Protein AF-A0A7C4GJX9-F1 (afdb_monomer_lite)

Sequence (347 aa):
MQIEEIFKFNKMDNMWVPKLILGDVRKVLPYLPDNFIDCVITSPPYWMQRDYKHPDQIGREETPEEYVKTIADIFELIRPKLKRTSTIFLNIGYKYLHEHLLLIPEMIALEMERRRFILRNKIIWWKPNAMPTPTRNRLNNVYESVLFFIRDDGKEVYYFNLEEVSPKSRTLDHYADLLSIAPQELLGVRAIDPISGRETKEGKVIGVRYTQTKILEVLIQWNDGTQEWLPFGDPLKNYPEKISFSCPKCGAPMNEWDIRLSLANLGKMICPECESLLCLDPETFPIPLLPSPHKDAQEIKEIIDLTVKTKKYITKIPRNSKFIKAGLDEILMASPAGRVAVQGEYI

Secondary structure (DSSP, 8-state):
--HHHHT---EETTEEPP----S-HHHHGGGSPTT-EEEEEE-PPPTTT---S-TT-TT--SSHHHHHHHHHHHHHHHGGGEEEEEEEEEEE--EEETTEEE-HHHHHHHHHHHTTEEEEEEEEEE-TTPPPP--SSS----EEEEEEEEEGGGTTT----HHHHSPPP--HHHHHHHHT--GGGGTT-EEEESSSSSS-EEEEEEEEEEETTEEEEEEEEETTS-EEEEESS-TTTT-S---EEE-TTT--EE-HHHHHHHHHHHSSEE-TTT--EE-SSGGGSPEEEPPPTT---S--EEEE-TTPPPPS-SS-----TTTTSS-GGG-TTS-HHHHHHHH----

Foldseek 3Di:
DPLVVLPDWDDDPNHTDDHDDDDDLVVNLVSADFQAAAEAEDEAADAPPDDPVDPPHQNPDPDLLVSLVVVLVSVLSCVRNHFLQHKYWYKYAWDDDPNDTDPSVVSNQVSNVVSQKHFPDWDKAFAPPDDADPDDPDDGRRTITTTMIHGNSSVVQHDDDCVVVPDDPCKLQNVCVVQVFAQVLQFQEKDWDPDPDPDIWIWGFFKWKAFPRGTFWTWTQIPVRDIDIDGGIDPCVCPVPQWWFAFLPPRHIDTPSLQSSCCRRPVFRADPPPRDTADPDPSRHTHTDDDDPDPPPGDMDMDGHPPTHHDQDSDPDDQPVVLVVPPPVPPPPDDPVRVCVNVPDGD

pLDDT: mean 81.4, std 16.15, range [36.34, 98.5]

Structure (mmCIF, N/CA/C/O backbone):
data_AF-A0A7C4GJX9-F1
#
_entry.id   AF-A0A7C4GJX9-F1
#
loop_
_atom_site.group_PDB
_atom_site.id
_atom_site.type_symbol
_atom_site.label_atom_id
_atom_site.label_alt_id
_atom_site.label_comp_id
_atom_site.label_asym_id
_atom_site.label_entity_id
_atom_site.label_seq_id
_atom_site.pdbx_PDB_ins_code
_atom_site.Cartn_x
_atom_site.Cartn_y
_atom_site.Cartn_z
_atom_site.occupancy
_atom_site.B_iso_or_equiv
_atom_site.auth_seq_id
_atom_site.auth_comp_id
_atom_site.auth_asym_id
_atom_site.auth_atom_id
_atom_site.pdbx_PDB_model_num
ATOM 1 N N . MET A 1 1 ? -9.271 -19.618 -27.085 1.00 51.81 1 MET A N 1
ATOM 2 C CA . MET A 1 1 ? -9.695 -19.184 -25.739 1.00 51.81 1 MET A CA 1
ATOM 3 C C . MET A 1 1 ? -10.088 -17.728 -25.860 1.00 51.81 1 MET A C 1
ATOM 5 O O . MET A 1 1 ? -9.293 -16.966 -26.405 1.00 51.81 1 MET A O 1
ATOM 9 N N . GLN A 1 2 ? -11.315 -17.359 -25.500 1.00 57.50 2 GLN A N 1
ATOM 10 C CA . GLN A 1 2 ? -11.716 -15.950 -25.551 1.00 57.50 2 GLN A CA 1
ATOM 11 C C . GLN A 1 2 ? -10.864 -15.178 -24.533 1.00 57.50 2 GLN A C 1
ATOM 13 O O . GLN A 1 2 ? -10.639 -15.665 -23.429 1.00 57.50 2 GLN A O 1
ATOM 18 N N . ILE A 1 3 ? -10.340 -14.007 -24.907 1.00 59.84 3 ILE A N 1
ATOM 19 C CA . ILE A 1 3 ? -9.435 -13.201 -24.062 1.00 59.84 3 ILE A CA 1
ATOM 20 C C . ILE A 1 3 ? -10.043 -12.930 -22.674 1.00 59.84 3 ILE A C 1
ATOM 22 O O . ILE A 1 3 ? -9.333 -12.939 -21.673 1.00 59.84 3 ILE A O 1
ATOM 26 N N . GLU A 1 4 ? -11.365 -12.798 -22.593 1.00 60.16 4 GLU A N 1
ATOM 27 C CA . GLU A 1 4 ? -12.107 -12.615 -21.342 1.00 60.16 4 GLU A CA 1
ATOM 28 C C . GLU A 1 4 ? -11.959 -13.796 -20.361 1.00 60.16 4 GLU A C 1
ATOM 30 O O . GLU A 1 4 ? -11.930 -13.594 -19.148 1.00 60.16 4 GLU A O 1
ATOM 35 N N . GLU A 1 5 ? -11.774 -15.031 -20.841 1.00 65.56 5 GLU A N 1
ATOM 36 C CA . GLU A 1 5 ? -11.540 -16.203 -19.980 1.00 65.56 5 GLU A CA 1
ATOM 37 C C . GLU A 1 5 ? -10.148 -16.176 -19.319 1.00 65.56 5 GLU A C 1
ATOM 39 O O . GLU A 1 5 ? -9.951 -16.725 -18.229 1.00 65.56 5 GLU A O 1
ATOM 44 N N . ILE A 1 6 ? -9.176 -15.477 -19.922 1.00 68.00 6 ILE A N 1
ATOM 45 C CA . ILE A 1 6 ? -7.832 -15.286 -19.346 1.00 68.00 6 ILE A CA 1
ATOM 46 C C . ILE A 1 6 ? -7.891 -14.402 -18.097 1.00 68.00 6 ILE A C 1
ATOM 48 O O . ILE A 1 6 ? -7.037 -14.543 -17.227 1.00 68.00 6 ILE A O 1
ATOM 52 N N . PHE A 1 7 ? -8.922 -13.580 -17.915 1.00 70.31 7 PHE A N 1
ATOM 53 C CA . PHE A 1 7 ? -9.018 -12.675 -16.762 1.00 70.31 7 PHE A CA 1
ATOM 54 C C . PHE A 1 7 ? -10.114 -13.050 -15.762 1.00 70.31 7 PHE A C 1
ATOM 56 O O . PHE A 1 7 ? -10.304 -12.351 -14.771 1.00 70.31 7 PHE A O 1
ATOM 63 N N . LYS A 1 8 ? -10.765 -14.206 -15.951 1.00 73.50 8 LYS A N 1
ATOM 64 C CA . LYS A 1 8 ? -11.575 -14.835 -14.902 1.00 73.50 8 LYS A CA 1
ATOM 65 C C . LYS A 1 8 ? -10.670 -15.433 -13.822 1.00 73.50 8 LYS A C 1
ATOM 67 O O . LYS A 1 8 ? -9.767 -16.228 -14.124 1.00 73.50 8 LYS A O 1
ATOM 72 N N . PHE A 1 9 ? -10.921 -15.037 -12.578 1.00 74.81 9 PHE A N 1
ATOM 73 C CA . PHE A 1 9 ? -10.294 -15.596 -11.386 1.00 74.81 9 PHE A CA 1
ATOM 74 C C . PHE A 1 9 ? -11.217 -16.628 -10.749 1.00 74.81 9 PHE A C 1
ATOM 76 O O . PHE A 1 9 ? -12.422 -16.411 -10.652 1.00 74.81 9 PHE A O 1
ATOM 83 N N . ASN A 1 10 ? -10.634 -17.732 -10.296 1.00 79.94 10 ASN A N 1
ATOM 84 C CA . ASN A 1 10 ? -11.362 -18.815 -9.652 1.00 79.94 10 ASN A CA 1
ATOM 85 C C . ASN A 1 10 ? -10.953 -18.910 -8.182 1.00 79.94 10 ASN A C 1
ATOM 87 O O . ASN A 1 10 ? -9.800 -18.632 -7.828 1.00 79.94 10 ASN A O 1
ATOM 91 N N . LYS A 1 11 ? -11.895 -19.350 -7.349 1.00 79.25 11 LYS A N 1
ATOM 92 C CA . LYS A 1 11 ? -11.622 -19.772 -5.978 1.00 79.25 11 LYS A CA 1
ATOM 93 C C . LYS A 1 11 ? -11.518 -21.299 -5.933 1.00 79.25 11 LYS A C 1
ATOM 95 O O . LYS A 1 11 ? -12.318 -21.985 -6.564 1.00 79.25 11 LYS A O 1
ATOM 100 N N . MET A 1 12 ? -10.550 -21.819 -5.189 1.00 80.62 12 MET A N 1
ATOM 101 C CA . MET A 1 12 ? -10.444 -23.231 -4.810 1.00 80.62 12 MET A CA 1
ATOM 102 C C . MET A 1 12 ? -10.375 -23.268 -3.284 1.00 80.62 12 MET A C 1
ATOM 104 O O . MET A 1 12 ? -9.587 -22.522 -2.708 1.00 80.62 12 MET A O 1
ATOM 108 N N . ASP A 1 13 ? -11.252 -24.032 -2.630 1.00 83.38 13 ASP A N 1
ATOM 109 C CA . ASP A 1 13 ? -11.369 -24.076 -1.161 1.00 83.38 13 ASP A CA 1
ATOM 110 C C . ASP A 1 13 ? -11.484 -22.681 -0.505 1.00 83.38 13 ASP A C 1
ATOM 112 O O . ASP A 1 13 ? -10.813 -22.367 0.474 1.00 83.38 13 ASP A O 1
ATOM 116 N N . ASN A 1 14 ? -12.321 -21.805 -1.079 1.00 78.19 14 ASN A N 1
ATOM 117 C CA . ASN A 1 14 ? -12.498 -20.397 -0.682 1.00 78.19 14 ASN A CA 1
ATOM 118 C C . ASN A 1 14 ? -11.253 -19.491 -0.803 1.00 78.19 14 ASN A C 1
ATOM 120 O O . ASN A 1 14 ? -11.326 -18.317 -0.440 1.00 78.19 14 ASN A O 1
ATOM 124 N N . MET A 1 15 ? -10.145 -19.967 -1.377 1.00 79.31 15 MET A N 1
ATOM 125 C CA . MET A 1 15 ? -8.949 -19.164 -1.645 1.00 79.31 15 MET A CA 1
ATOM 126 C C . MET A 1 15 ? -8.834 -18.792 -3.124 1.00 79.31 15 MET A C 1
ATOM 128 O O . MET A 1 15 ? -9.099 -19.607 -4.007 1.00 79.31 15 MET A O 1
ATOM 132 N N . TRP A 1 16 ? -8.399 -17.564 -3.413 1.00 82.56 16 TRP A N 1
ATOM 133 C CA . TRP A 1 16 ? -8.099 -17.138 -4.781 1.00 82.56 16 TRP A CA 1
ATOM 134 C C . TRP A 1 16 ? -6.885 -17.888 -5.329 1.00 82.56 16 TRP A C 1
ATOM 136 O O . TRP A 1 16 ? -5.822 -17.896 -4.709 1.00 82.56 16 TRP A O 1
ATOM 146 N N . VAL A 1 17 ? -7.026 -18.478 -6.516 1.00 86.62 17 VAL A N 1
ATOM 147 C CA . VAL A 1 17 ? -5.911 -19.141 -7.201 1.00 86.62 17 VAL A CA 1
ATOM 148 C C . VAL A 1 17 ? -5.065 -18.087 -7.929 1.00 86.62 17 VAL A C 1
ATOM 150 O O . VAL A 1 17 ? -5.603 -17.378 -8.788 1.00 86.62 17 VAL A O 1
ATOM 153 N N . PRO A 1 18 ? -3.751 -17.969 -7.637 1.00 89.19 18 PRO A N 1
ATOM 154 C CA . PRO A 1 18 ? -2.874 -17.052 -8.357 1.00 89.19 18 PRO A CA 1
ATOM 155 C C . PRO A 1 18 ? -2.833 -17.386 -9.847 1.00 89.19 18 PRO A C 1
ATOM 157 O O . PRO A 1 18 ? -2.701 -18.548 -10.233 1.00 89.19 18 PRO A O 1
ATOM 160 N N . LYS A 1 19 ? -2.900 -16.357 -10.691 1.00 87.81 19 LYS A N 1
ATOM 161 C CA . LYS A 1 19 ? -2.830 -16.511 -12.144 1.00 87.81 19 LYS A CA 1
ATOM 162 C C . LYS A 1 19 ? -1.523 -15.937 -12.668 1.00 87.81 19 LYS A C 1
ATOM 164 O O . LYS A 1 19 ? -1.228 -14.765 -12.452 1.00 87.81 19 LYS A O 1
ATOM 169 N N . LEU A 1 20 ? -0.754 -16.766 -13.369 1.00 89.94 20 LEU A N 1
ATOM 170 C CA . LEU A 1 20 ? 0.464 -16.344 -14.052 1.00 89.94 20 LEU A CA 1
ATOM 171 C C . LEU A 1 20 ? 0.145 -16.024 -15.511 1.00 89.94 20 LEU A C 1
ATOM 173 O O . LEU A 1 20 ? -0.343 -16.880 -16.247 1.00 89.94 20 LEU A O 1
ATOM 177 N N . ILE A 1 21 ? 0.452 -14.799 -15.928 1.00 89.56 21 ILE A N 1
ATOM 178 C CA . ILE A 1 21 ? 0.326 -14.361 -17.317 1.00 89.56 21 ILE A CA 1
ATOM 179 C C . ILE A 1 21 ? 1.731 -14.070 -17.833 1.00 89.56 21 ILE A C 1
ATOM 181 O O . ILE A 1 21 ? 2.411 -13.178 -17.333 1.00 89.56 21 ILE A O 1
ATOM 185 N N . LEU A 1 22 ? 2.172 -14.850 -18.818 1.00 90.88 22 LEU A N 1
ATOM 186 C CA . LEU A 1 22 ? 3.478 -14.686 -19.447 1.00 90.88 22 LEU A CA 1
ATOM 187 C C . LEU A 1 22 ? 3.346 -13.789 -20.677 1.00 90.88 22 LEU A C 1
ATOM 189 O O . LEU A 1 22 ? 2.676 -14.147 -21.643 1.00 90.88 22 LEU A O 1
ATOM 193 N N . GLY A 1 23 ? 3.999 -12.631 -20.649 1.00 89.81 23 GLY A N 1
ATOM 194 C CA . GLY A 1 23 ? 4.038 -11.712 -21.780 1.00 89.81 23 GLY A CA 1
ATOM 195 C C . GLY A 1 23 ? 4.651 -10.365 -21.417 1.00 89.81 23 GLY A C 1
ATOM 196 O O . GLY A 1 23 ? 4.815 -10.038 -20.243 1.00 89.81 23 GLY A O 1
ATOM 197 N N . ASP A 1 24 ? 4.978 -9.575 -22.440 1.00 91.81 24 ASP A N 1
ATOM 198 C CA . ASP A 1 24 ? 5.345 -8.171 -22.248 1.00 91.81 24 ASP A CA 1
ATOM 199 C C . ASP A 1 24 ? 4.136 -7.413 -21.692 1.00 91.81 24 ASP A C 1
ATOM 201 O O . ASP A 1 24 ? 3.058 -7.426 -22.292 1.00 91.81 24 ASP A O 1
ATOM 205 N N . VAL A 1 25 ? 4.325 -6.729 -20.565 1.00 92.31 25 VAL A N 1
ATOM 206 C CA . VAL A 1 25 ? 3.286 -5.936 -19.901 1.00 92.31 25 VAL A CA 1
ATOM 207 C C . VAL A 1 25 ? 2.621 -4.946 -20.864 1.00 92.31 25 VAL A C 1
ATOM 209 O O . VAL A 1 25 ? 1.402 -4.805 -20.846 1.00 92.31 25 VAL A O 1
ATOM 212 N N . ARG A 1 26 ? 3.384 -4.361 -21.798 1.00 93.31 26 ARG A N 1
ATOM 213 C CA . ARG A 1 26 ? 2.876 -3.436 -22.826 1.00 93.31 26 ARG A CA 1
ATOM 214 C C . ARG A 1 26 ? 1.851 -4.089 -23.755 1.00 93.31 26 ARG A C 1
ATOM 216 O O . ARG A 1 26 ? 0.943 -3.425 -24.241 1.00 93.31 26 ARG A O 1
ATOM 223 N N . LYS A 1 27 ? 1.986 -5.396 -23.987 1.00 92.50 27 LYS A N 1
ATOM 224 C CA . LYS A 1 27 ? 1.098 -6.193 -24.844 1.00 92.50 27 LYS A CA 1
ATOM 225 C C . LYS A 1 27 ? -0.037 -6.835 -24.053 1.00 92.50 27 LYS A C 1
ATOM 227 O O . LYS A 1 27 ? -1.095 -7.066 -24.619 1.00 92.50 27 LYS A O 1
ATOM 232 N N . VAL A 1 28 ? 0.169 -7.124 -22.768 1.00 91.50 28 VAL A N 1
ATOM 233 C CA . VAL A 1 28 ? -0.831 -7.769 -21.902 1.00 91.50 28 VAL A CA 1
ATOM 234 C C . VAL A 1 28 ? -1.862 -6.768 -21.381 1.00 91.50 28 VAL A C 1
ATOM 236 O O . VAL A 1 28 ? -3.054 -7.068 -21.400 1.00 91.50 28 VAL A O 1
ATOM 239 N N . LEU A 1 29 ? -1.428 -5.578 -20.945 1.00 91.38 29 LEU A N 1
ATOM 240 C CA . LEU A 1 29 ? -2.303 -4.574 -20.329 1.00 91.38 29 LEU A CA 1
ATOM 241 C C . LEU A 1 29 ? -3.543 -4.207 -21.167 1.00 91.38 29 LEU A C 1
ATOM 243 O O . LEU A 1 29 ? -4.615 -4.112 -20.570 1.00 91.38 29 LEU A O 1
ATOM 247 N N . PRO A 1 30 ? -3.473 -4.047 -22.507 1.00 90.06 30 PRO A N 1
ATOM 248 C CA . PRO A 1 30 ? -4.648 -3.732 -23.324 1.00 90.06 30 PRO A CA 1
ATOM 249 C C . PRO A 1 30 ? -5.803 -4.733 -23.203 1.00 90.06 30 PRO A C 1
ATOM 251 O O . PRO A 1 30 ? -6.953 -4.353 -23.402 1.00 90.06 30 PRO A O 1
ATOM 254 N N . TYR A 1 31 ? -5.510 -5.987 -22.854 1.00 88.12 31 TYR A N 1
ATOM 255 C CA . TYR A 1 31 ? -6.506 -7.049 -22.737 1.00 88.12 31 TYR A CA 1
ATOM 256 C C . TYR A 1 31 ? -7.153 -7.144 -21.351 1.00 88.12 31 TYR A C 1
ATOM 258 O O . TYR A 1 31 ? -8.144 -7.855 -21.194 1.00 88.12 31 TYR A O 1
ATOM 266 N N . LEU A 1 32 ? -6.614 -6.443 -20.348 1.00 89.19 32 LEU A N 1
ATOM 267 C CA . LEU A 1 32 ? -7.240 -6.368 -19.032 1.00 89.19 32 LEU A CA 1
ATOM 268 C C . LEU A 1 32 ? -8.520 -5.523 -19.094 1.00 89.19 32 LEU A C 1
ATOM 270 O O . LEU A 1 32 ? -8.546 -4.515 -19.810 1.00 89.19 32 LEU A O 1
ATOM 274 N N . PRO A 1 33 ? -9.558 -5.860 -18.312 1.00 90.50 33 PRO A N 1
ATOM 275 C CA . PRO A 1 33 ? -10.706 -4.980 -18.137 1.00 90.50 33 PRO A CA 1
ATOM 276 C C . PRO A 1 33 ? -10.299 -3.638 -17.509 1.00 90.50 33 PRO A C 1
ATOM 278 O O . PRO A 1 33 ? -9.336 -3.554 -16.742 1.00 90.50 33 PRO A O 1
ATOM 281 N N . ASP A 1 34 ? -11.044 -2.583 -17.824 1.00 92.88 34 ASP A N 1
ATOM 282 C CA . ASP A 1 34 ? -10.911 -1.299 -17.130 1.00 92.88 34 ASP A CA 1
ATOM 283 C C . ASP A 1 34 ? -11.448 -1.407 -15.695 1.00 92.88 34 ASP A C 1
ATOM 285 O O . ASP A 1 34 ? -12.324 -2.224 -15.412 1.00 92.88 34 ASP A O 1
ATOM 289 N N . ASN A 1 35 ? -10.941 -0.571 -14.782 1.00 92.25 35 ASN A N 1
ATOM 290 C CA . ASN A 1 35 ? -11.333 -0.566 -13.361 1.00 92.25 35 ASN A CA 1
ATOM 291 C C . ASN A 1 35 ? -11.257 -1.954 -12.690 1.00 92.25 35 ASN A C 1
ATOM 293 O O . ASN A 1 35 ? -12.127 -2.349 -11.911 1.00 92.25 35 ASN A O 1
ATOM 297 N N . PHE A 1 36 ? -10.201 -2.700 -12.991 1.00 91.12 36 PHE A N 1
ATOM 298 C CA . PHE A 1 36 ? -10.017 -4.082 -12.568 1.00 91.12 36 PHE A CA 1
ATOM 299 C C . PHE A 1 36 ? -9.023 -4.231 -11.413 1.00 91.12 36 PHE A C 1
ATOM 301 O O . PHE A 1 36 ? -9.228 -5.043 -10.518 1.00 91.12 36 PHE A O 1
ATOM 308 N N . ILE A 1 37 ? -7.953 -3.437 -11.418 1.00 94.69 37 ILE A N 1
ATOM 309 C CA . ILE A 1 37 ? -6.800 -3.603 -10.531 1.00 94.69 37 ILE A CA 1
ATOM 310 C C . ILE A 1 37 ? -6.981 -2.779 -9.251 1.00 94.69 37 ILE A C 1
ATOM 312 O O . ILE A 1 37 ? -7.113 -1.555 -9.309 1.00 94.69 37 ILE A O 1
ATOM 316 N N . ASP A 1 38 ? -6.927 -3.450 -8.098 1.00 94.50 38 ASP A N 1
ATOM 317 C CA . ASP A 1 38 ? -6.967 -2.828 -6.765 1.00 94.50 38 ASP A CA 1
ATOM 318 C C . ASP A 1 38 ? -5.589 -2.363 -6.274 1.00 94.50 38 ASP A C 1
ATOM 320 O O . ASP A 1 38 ? -5.468 -1.320 -5.637 1.00 94.50 38 ASP A O 1
ATOM 324 N N . CYS A 1 39 ? -4.535 -3.127 -6.554 1.00 96.69 39 CYS A N 1
ATOM 325 C CA . CYS A 1 39 ? -3.193 -2.841 -6.061 1.00 96.69 39 CYS A CA 1
ATOM 326 C C . CYS A 1 39 ? -2.142 -3.282 -7.078 1.00 96.69 39 CYS A C 1
ATOM 328 O O . CYS A 1 39 ? -2.218 -4.384 -7.624 1.00 96.69 39 CYS A O 1
ATOM 330 N N . VAL A 1 40 ? -1.149 -2.429 -7.314 1.00 98.00 40 VAL A N 1
ATOM 331 C CA . VAL A 1 40 ? 0.044 -2.755 -8.100 1.00 98.00 40 VAL A CA 1
ATOM 332 C C . VAL A 1 40 ? 1.238 -2.781 -7.164 1.00 98.00 40 VAL A C 1
ATOM 334 O O . VAL A 1 40 ? 1.554 -1.776 -6.540 1.00 98.00 40 VAL A O 1
ATOM 337 N N 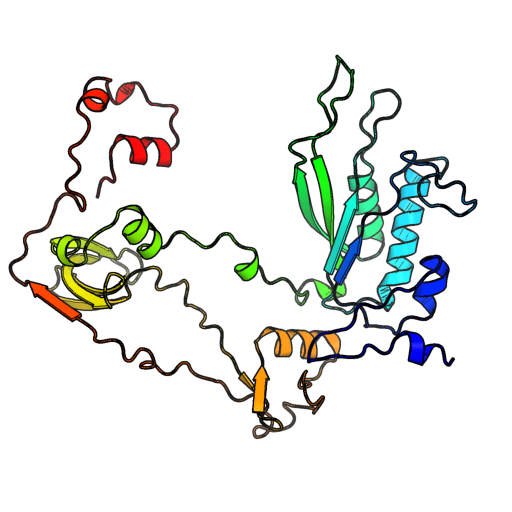. ILE A 1 41 ? 1.941 -3.907 -7.106 1.00 97.81 41 ILE A N 1
ATOM 338 C CA . ILE A 1 41 ? 3.220 -4.029 -6.403 1.00 97.81 41 ILE A CA 1
ATOM 339 C C . ILE A 1 41 ? 4.244 -4.468 -7.438 1.00 97.81 41 ILE A C 1
ATOM 341 O O . ILE A 1 41 ? 4.078 -5.516 -8.062 1.00 97.81 41 ILE A O 1
ATOM 345 N N . THR A 1 42 ? 5.277 -3.660 -7.669 1.00 97.25 42 THR A N 1
ATOM 346 C CA . THR A 1 42 ? 6.254 -3.960 -8.719 1.00 97.25 42 THR A CA 1
ATOM 347 C C . THR A 1 42 ? 7.647 -3.425 -8.411 1.00 97.25 42 THR A C 1
ATOM 349 O O . THR A 1 42 ? 7.820 -2.421 -7.722 1.00 97.25 42 THR A O 1
ATOM 352 N N . SER A 1 43 ? 8.645 -4.110 -8.963 1.00 96.38 43 SER A N 1
ATOM 353 C CA . SER A 1 43 ? 10.049 -3.711 -9.003 1.00 96.38 43 SER A CA 1
ATOM 354 C C . SER A 1 43 ? 10.555 -3.927 -10.436 1.00 96.38 43 SER A C 1
ATOM 356 O O . SER A 1 43 ? 10.980 -5.042 -10.766 1.00 96.38 43 SER A O 1
ATOM 358 N N . PRO A 1 44 ? 10.440 -2.929 -11.331 1.00 95.25 44 PRO A N 1
ATOM 359 C CA . PRO A 1 44 ? 10.851 -3.091 -12.719 1.00 95.25 44 PRO A CA 1
ATOM 360 C C . PRO A 1 44 ? 12.366 -3.327 -12.819 1.00 95.25 44 PRO A C 1
ATOM 362 O O . PRO A 1 44 ? 13.102 -3.043 -11.872 1.00 95.25 44 PRO A O 1
ATOM 365 N N . PRO A 1 45 ? 12.870 -3.825 -13.960 1.00 95.38 45 PRO A N 1
ATOM 366 C CA . PRO A 1 45 ? 14.301 -3.827 -14.247 1.00 95.38 45 PRO A CA 1
ATOM 367 C C . PRO A 1 45 ? 14.939 -2.453 -14.004 1.00 95.38 45 PRO A C 1
ATOM 369 O O . PRO A 1 45 ? 14.562 -1.476 -14.638 1.00 95.38 45 PRO A O 1
ATOM 372 N N . TYR A 1 46 ? 15.910 -2.369 -13.092 1.00 95.19 46 TYR A N 1
ATOM 373 C CA . TYR A 1 46 ? 16.573 -1.097 -12.793 1.00 95.19 46 TYR A CA 1
ATOM 374 C C . TYR A 1 46 ? 17.511 -0.686 -13.929 1.00 95.19 46 TYR A C 1
ATOM 376 O O . TYR A 1 46 ? 18.233 -1.523 -14.485 1.00 95.19 46 TYR A O 1
ATOM 384 N N . TRP A 1 47 ? 17.551 0.618 -14.202 1.00 96.44 47 TRP A N 1
ATOM 385 C CA . TRP A 1 47 ? 18.382 1.203 -15.248 1.00 96.44 47 TRP A CA 1
ATOM 386 C C . TRP A 1 47 ? 19.853 0.778 -15.136 1.00 96.44 47 TRP A C 1
ATOM 388 O O . TRP A 1 47 ? 20.500 0.931 -14.092 1.00 96.44 47 TRP A O 1
ATOM 398 N N . MET A 1 48 ? 20.373 0.201 -16.220 1.00 93.25 48 MET A N 1
ATOM 399 C CA . MET A 1 48 ? 21.745 -0.291 -16.365 1.00 93.25 48 MET A CA 1
ATOM 400 C C . MET A 1 48 ? 22.194 -1.239 -15.238 1.00 93.25 48 MET A C 1
ATOM 402 O O . MET A 1 48 ? 23.375 -1.282 -14.872 1.00 93.25 48 MET A O 1
ATOM 406 N N . GLN A 1 49 ? 21.265 -1.989 -14.635 1.00 90.81 49 GLN A N 1
ATOM 407 C CA . GLN A 1 49 ? 21.582 -2.898 -13.530 1.00 90.81 49 GLN A CA 1
ATOM 408 C C . GLN A 1 49 ? 21.850 -4.330 -13.995 1.00 90.81 49 GLN A C 1
ATOM 410 O O . GLN A 1 49 ? 22.817 -4.944 -13.546 1.00 90.81 49 GLN A O 1
ATOM 415 N N . ARG A 1 50 ? 21.002 -4.880 -14.870 1.00 91.06 50 ARG A N 1
ATOM 416 C CA . ARG A 1 50 ? 21.121 -6.249 -15.400 1.00 91.06 50 ARG A CA 1
ATOM 417 C C . ARG A 1 50 ? 20.800 -6.270 -16.887 1.00 91.06 50 ARG A C 1
ATOM 419 O O . ARG A 1 50 ? 20.065 -5.424 -17.376 1.00 91.06 50 ARG A O 1
ATOM 426 N N . ASP A 1 51 ? 21.457 -7.160 -17.628 1.00 92.44 51 ASP A N 1
ATOM 427 C CA . ASP A 1 51 ? 21.138 -7.434 -19.035 1.00 92.44 51 ASP A CA 1
ATOM 428 C C . ASP A 1 51 ? 20.408 -8.774 -19.092 1.00 92.44 51 ASP A C 1
ATOM 430 O O . ASP A 1 51 ? 20.987 -9.810 -18.760 1.00 92.44 51 ASP A O 1
ATOM 434 N N . TYR A 1 52 ? 19.138 -8.741 -19.478 1.00 91.56 52 TYR A N 1
ATOM 435 C CA . TYR A 1 52 ? 18.297 -9.922 -19.648 1.00 91.56 52 TYR A CA 1
ATOM 436 C C . TYR A 1 52 ? 18.386 -10.512 -21.061 1.00 91.56 52 TYR A C 1
ATOM 438 O O . TYR A 1 52 ? 17.684 -11.475 -21.357 1.00 91.56 52 TYR A O 1
ATOM 446 N N . LYS A 1 53 ? 19.254 -9.965 -21.927 1.00 92.94 53 LYS A N 1
ATOM 447 C CA . LYS A 1 53 ? 19.492 -10.411 -23.310 1.00 92.94 53 LYS A CA 1
ATOM 448 C C . LYS A 1 53 ? 18.224 -10.448 -24.168 1.00 92.94 53 LYS A C 1
ATOM 450 O O . LYS A 1 53 ? 18.116 -11.257 -25.087 1.00 92.94 53 LYS A O 1
ATOM 455 N N . HIS A 1 54 ? 17.266 -9.577 -23.860 1.00 91.19 54 HIS A N 1
ATOM 456 C CA . HIS A 1 54 ? 16.040 -9.412 -24.630 1.00 91.19 54 HIS A CA 1
ATOM 457 C C . HIS A 1 54 ? 16.064 -8.037 -25.315 1.00 91.19 54 HIS A C 1
ATOM 459 O O . HIS A 1 54 ? 16.374 -7.054 -24.636 1.00 91.19 54 HIS A O 1
ATOM 465 N N . PRO A 1 55 ? 15.753 -7.941 -26.624 1.00 88.75 55 PRO A N 1
ATOM 466 C CA . PRO A 1 55 ? 15.837 -6.680 -27.368 1.00 88.75 55 PRO A CA 1
ATOM 467 C C . PRO A 1 55 ? 14.925 -5.594 -26.785 1.00 88.75 55 PRO A C 1
ATOM 469 O O . PRO A 1 55 ? 15.352 -4.460 -26.625 1.00 88.75 55 PRO A O 1
ATOM 472 N N . ASP A 1 56 ? 13.715 -5.969 -26.364 1.00 88.31 56 ASP A N 1
ATOM 473 C CA . ASP A 1 56 ? 12.724 -5.028 -25.816 1.00 88.31 56 ASP A CA 1
ATOM 474 C C . ASP A 1 56 ? 12.791 -4.867 -24.281 1.00 88.31 56 ASP A C 1
ATOM 476 O O . ASP A 1 56 ? 11.809 -4.462 -23.652 1.00 88.31 56 ASP A O 1
ATOM 480 N N . GLN A 1 57 ? 13.895 -5.259 -23.633 1.00 92.31 57 GLN A N 1
ATOM 481 C CA . GLN A 1 57 ? 13.988 -5.183 -22.171 1.00 92.31 57 GLN A CA 1
ATOM 482 C C . GLN A 1 57 ? 13.948 -3.733 -21.671 1.00 92.31 57 GLN A C 1
ATOM 484 O O . GLN A 1 57 ? 14.545 -2.837 -22.259 1.00 92.31 57 GLN A O 1
ATOM 489 N N . ILE A 1 58 ? 13.288 -3.531 -20.537 1.00 94.25 58 ILE A N 1
ATOM 490 C CA . ILE A 1 58 ? 13.325 -2.266 -19.797 1.00 94.25 58 ILE A CA 1
ATOM 491 C C . ILE A 1 58 ? 14.647 -2.195 -19.020 1.00 94.25 58 ILE A C 1
ATOM 493 O O . ILE A 1 58 ? 15.176 -3.229 -18.599 1.00 94.25 58 ILE A O 1
ATOM 497 N N . GLY A 1 59 ? 15.173 -0.992 -18.802 1.00 94.62 59 GLY A N 1
ATOM 498 C CA . GLY A 1 59 ? 16.388 -0.758 -18.017 1.00 94.62 59 GLY A CA 1
ATOM 499 C C . GLY A 1 59 ? 17.677 -0.739 -18.845 1.00 94.62 59 GLY A C 1
ATOM 500 O O . GLY A 1 59 ? 18.768 -0.830 -18.273 1.00 94.62 59 GLY A O 1
ATOM 501 N N . ARG A 1 60 ? 17.566 -0.643 -20.175 1.00 95.31 60 ARG A N 1
ATOM 502 C CA . ARG A 1 60 ? 18.679 -0.523 -21.138 1.00 95.31 60 ARG A CA 1
ATOM 503 C C . ARG A 1 60 ? 18.581 0.702 -22.050 1.00 95.31 60 ARG A C 1
ATOM 505 O O . ARG A 1 60 ? 19.342 0.804 -23.003 1.00 95.31 60 ARG A O 1
ATOM 512 N N . GLU A 1 61 ? 17.676 1.615 -21.732 1.00 95.75 61 GLU A N 1
ATOM 513 C CA . GLU A 1 61 ? 17.503 2.912 -22.380 1.00 95.75 61 GLU A CA 1
ATOM 514 C C . GLU A 1 61 ? 18.797 3.735 -22.285 1.00 95.75 61 GLU A C 1
ATOM 516 O O . GLU A 1 61 ? 19.530 3.620 -21.296 1.00 95.75 61 GLU A O 1
ATOM 521 N N . GLU A 1 62 ? 19.092 4.559 -23.295 1.00 94.56 62 GLU A N 1
ATOM 522 C CA . GLU A 1 62 ? 20.388 5.243 -23.412 1.00 94.56 62 GLU A CA 1
ATOM 523 C C . GLU A 1 62 ? 20.605 6.228 -22.262 1.00 94.56 62 GLU A C 1
ATOM 525 O O . GLU A 1 62 ? 21.711 6.340 -21.722 1.00 94.56 62 GLU A O 1
ATOM 530 N N . THR A 1 63 ? 19.527 6.895 -21.846 1.00 95.88 63 THR A N 1
ATOM 531 C CA . THR A 1 63 ? 19.542 7.896 -20.778 1.00 95.88 63 THR A CA 1
ATOM 532 C C . THR A 1 63 ? 18.626 7.518 -19.604 1.00 95.88 63 THR A C 1
ATOM 534 O O . THR A 1 63 ? 17.613 6.830 -19.786 1.00 95.88 63 THR A O 1
ATOM 537 N N . PRO A 1 64 ? 18.937 7.969 -18.372 1.00 96.06 64 PRO A N 1
ATOM 538 C CA . PRO A 1 64 ? 18.033 7.826 -17.230 1.00 96.06 64 PRO A CA 1
ATOM 539 C C . PRO A 1 64 ? 16.648 8.443 -17.475 1.00 96.06 64 PRO A C 1
ATOM 541 O O . PRO A 1 64 ? 15.647 7.916 -16.996 1.00 96.06 64 PRO A O 1
ATOM 544 N N . GLU A 1 65 ? 16.577 9.543 -18.224 1.00 96.88 65 GLU A N 1
ATOM 545 C CA . GLU A 1 65 ? 15.347 10.240 -18.599 1.00 96.88 65 GLU A CA 1
ATOM 546 C C . GLU A 1 65 ? 14.451 9.373 -19.494 1.00 96.88 65 GLU A C 1
ATOM 548 O O . GLU A 1 65 ? 13.244 9.287 -19.261 1.00 96.88 65 GLU A O 1
ATOM 553 N N . GLU A 1 66 ? 15.027 8.684 -20.481 1.00 97.56 66 GLU A N 1
ATOM 554 C CA . GLU A 1 66 ? 14.296 7.739 -21.336 1.00 97.56 66 GLU A CA 1
ATOM 555 C C . GLU A 1 66 ? 13.774 6.537 -20.550 1.00 97.56 66 GLU A C 1
ATOM 557 O O . GLU A 1 66 ? 12.639 6.101 -20.759 1.00 97.56 66 GLU A O 1
ATOM 562 N N . TYR A 1 67 ? 14.565 6.026 -19.604 1.00 97.81 67 TYR A N 1
ATOM 563 C CA . TYR A 1 67 ? 14.114 4.984 -18.685 1.00 97.81 67 TYR A CA 1
ATOM 564 C C . TYR A 1 67 ? 12.935 5.453 -17.831 1.00 97.81 67 TYR A C 1
ATOM 566 O O . TYR A 1 67 ? 11.909 4.777 -17.758 1.00 97.81 67 TYR A O 1
ATOM 574 N N . VAL A 1 68 ? 13.046 6.638 -17.225 1.00 98.00 68 VAL A N 1
ATOM 575 C CA . VAL A 1 68 ? 11.973 7.257 -16.434 1.00 98.00 68 VAL A CA 1
ATOM 576 C C . VAL A 1 68 ? 10.702 7.393 -17.269 1.00 98.00 68 VAL A C 1
ATOM 578 O O . VAL A 1 68 ? 9.626 6.990 -16.820 1.00 98.00 68 VAL A O 1
ATOM 581 N N . LYS A 1 69 ? 10.831 7.895 -18.503 1.00 98.06 69 LYS A N 1
ATOM 582 C CA . LYS A 1 69 ? 9.716 8.018 -19.440 1.00 98.06 69 LYS A CA 1
ATOM 583 C C . LYS A 1 69 ? 9.102 6.656 -19.759 1.00 98.06 69 LYS A C 1
ATOM 585 O O . LYS A 1 69 ? 7.885 6.533 -19.725 1.00 98.06 69 LYS A O 1
ATOM 590 N N . THR A 1 70 ? 9.915 5.632 -20.006 1.00 97.50 70 THR A N 1
ATOM 591 C CA . THR A 1 70 ? 9.446 4.268 -20.305 1.00 97.50 70 THR A CA 1
ATOM 592 C C . THR A 1 70 ? 8.643 3.678 -19.147 1.00 97.50 70 THR A C 1
ATOM 594 O O . THR A 1 70 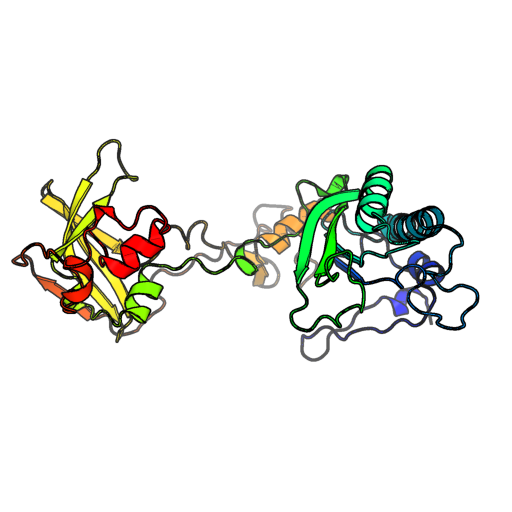? 7.571 3.110 -19.362 1.00 97.50 70 THR A O 1
ATOM 597 N N . ILE A 1 71 ? 9.111 3.847 -17.906 1.00 97.88 71 ILE A N 1
ATOM 598 C CA . ILE A 1 71 ? 8.360 3.428 -16.715 1.00 97.88 71 ILE A CA 1
ATOM 599 C C . ILE A 1 71 ? 7.028 4.175 -16.631 1.00 97.88 71 ILE A C 1
ATOM 601 O O . ILE A 1 71 ? 5.981 3.552 -16.448 1.00 97.88 71 ILE A O 1
ATOM 605 N N . ALA A 1 72 ? 7.049 5.495 -16.802 1.00 97.94 72 ALA A N 1
ATOM 606 C CA . ALA A 1 72 ? 5.847 6.312 -16.737 1.00 97.94 72 ALA A CA 1
ATOM 607 C C . ALA A 1 72 ? 4.848 5.993 -17.873 1.00 97.94 72 ALA A C 1
ATOM 609 O O . ALA A 1 72 ? 3.648 5.953 -17.615 1.00 97.94 72 ALA A O 1
ATOM 610 N N . ASP A 1 73 ? 5.323 5.665 -19.083 1.00 97.50 73 ASP A N 1
ATOM 611 C CA . ASP A 1 73 ? 4.503 5.233 -20.231 1.00 97.50 73 ASP A CA 1
ATOM 612 C C . ASP A 1 73 ? 3.735 3.937 -19.907 1.00 97.50 73 ASP A C 1
ATOM 614 O O . ASP A 1 73 ? 2.562 3.790 -20.255 1.00 97.50 73 ASP A O 1
ATOM 618 N N . ILE A 1 74 ? 4.350 3.009 -19.168 1.00 96.88 74 ILE A N 1
ATOM 619 C CA . ILE A 1 74 ? 3.679 1.782 -18.710 1.00 96.88 74 ILE A CA 1
ATOM 620 C C . ILE A 1 74 ? 2.598 2.100 -17.671 1.00 96.88 74 ILE A C 1
ATOM 622 O O . ILE A 1 74 ? 1.516 1.510 -17.704 1.00 96.88 74 ILE A O 1
ATOM 626 N N . PHE A 1 75 ? 2.861 3.033 -16.756 1.00 97.62 75 PHE A N 1
ATOM 627 C CA . PHE A 1 75 ? 1.861 3.456 -15.775 1.00 97.62 75 PHE A CA 1
ATOM 628 C C . PHE A 1 75 ? 0.730 4.286 -16.395 1.00 97.62 75 PHE A C 1
ATOM 630 O O . PHE A 1 75 ? -0.409 4.236 -15.940 1.00 97.62 75 PHE A O 1
ATOM 637 N N . GLU A 1 76 ? 0.983 5.004 -17.476 1.00 96.56 76 GLU A N 1
ATOM 638 C CA . GLU A 1 76 ? -0.086 5.627 -18.247 1.00 96.56 76 GLU A CA 1
ATOM 639 C C . GLU A 1 76 ? -0.985 4.566 -18.898 1.00 96.56 76 GLU A C 1
ATOM 641 O O . GLU A 1 76 ? -2.210 4.643 -18.791 1.00 96.56 76 GLU A O 1
ATOM 646 N N . LEU A 1 77 ? -0.386 3.510 -19.459 1.00 96.12 77 LEU A N 1
ATOM 647 C CA . LEU A 1 77 ? -1.115 2.379 -20.037 1.00 96.12 77 LEU A CA 1
ATOM 648 C C . LEU A 1 77 ? -1.921 1.585 -18.993 1.00 96.12 77 LEU A C 1
ATOM 650 O O . LEU A 1 77 ? -3.011 1.103 -19.300 1.00 96.12 77 LEU A O 1
ATOM 654 N N . ILE A 1 78 ? -1.418 1.446 -17.759 1.00 96.69 78 ILE A N 1
ATOM 655 C CA . ILE A 1 78 ? -2.145 0.751 -16.684 1.00 96.69 78 ILE A CA 1
ATOM 656 C C . ILE A 1 78 ? -3.266 1.610 -16.088 1.00 96.69 78 ILE A C 1
ATOM 658 O O . ILE A 1 78 ? -4.205 1.057 -15.518 1.00 96.69 78 ILE A O 1
ATOM 662 N N . ARG A 1 79 ? -3.219 2.944 -16.229 1.00 96.56 79 ARG A N 1
ATOM 663 C CA . ARG A 1 79 ? -4.148 3.866 -15.553 1.00 96.56 79 ARG A CA 1
ATOM 664 C C . ARG A 1 79 ? -5.633 3.526 -15.774 1.00 96.56 79 ARG A C 1
ATOM 666 O O . ARG A 1 79 ? -6.349 3.501 -14.777 1.00 96.56 79 ARG A O 1
ATOM 673 N N . PRO A 1 80 ? -6.129 3.211 -16.990 1.00 96.12 80 PRO A N 1
ATOM 674 C CA . PRO A 1 80 ? -7.532 2.817 -17.195 1.00 96.12 80 PRO A CA 1
ATOM 675 C C . PRO A 1 80 ? -7.910 1.503 -16.493 1.00 96.12 80 PRO A C 1
ATOM 677 O O . PRO A 1 80 ? -9.062 1.299 -16.116 1.00 96.12 80 PRO A O 1
ATOM 680 N N . LYS A 1 81 ? -6.928 0.620 -16.283 1.00 96.00 81 LYS A N 1
ATOM 681 C CA . LYS A 1 81 ? -7.095 -0.696 -15.648 1.00 96.00 81 LYS A CA 1
ATOM 682 C C . LYS A 1 81 ? -7.154 -0.599 -14.129 1.00 96.00 81 LYS A C 1
ATOM 684 O O . LYS A 1 81 ? -7.704 -1.484 -13.483 1.00 96.00 81 LYS A O 1
ATOM 689 N N . LEU A 1 82 ? -6.614 0.470 -13.555 1.00 97.12 82 LEU A N 1
ATOM 690 C CA . LEU A 1 82 ? -6.672 0.751 -12.126 1.00 97.12 82 LEU A CA 1
ATOM 691 C C . LEU A 1 82 ? -8.071 1.194 -11.707 1.00 97.12 82 LEU A C 1
ATOM 693 O O . LEU A 1 82 ? -8.651 2.088 -12.321 1.00 97.12 82 LEU A O 1
ATOM 697 N N . LYS A 1 83 ? -8.580 0.641 -10.608 1.00 96.06 83 LYS A N 1
ATOM 698 C CA . LYS A 1 83 ? -9.759 1.183 -9.926 1.00 96.06 83 LYS A CA 1
ATOM 699 C C . LYS A 1 83 ? -9.476 2.574 -9.367 1.00 96.06 83 LYS A C 1
ATOM 701 O O . LYS A 1 83 ? -8.335 2.911 -9.060 1.00 96.06 83 LYS A O 1
ATOM 706 N N . ARG A 1 84 ? -10.518 3.379 -9.153 1.00 95.44 84 ARG A N 1
ATOM 707 C CA . ARG A 1 84 ? -10.384 4.706 -8.527 1.00 95.44 84 ARG A CA 1
ATOM 708 C C . ARG A 1 84 ? -9.767 4.614 -7.129 1.00 95.44 84 ARG A C 1
ATOM 710 O O . ARG A 1 84 ? -9.024 5.500 -6.727 1.00 95.44 84 ARG A O 1
ATOM 717 N N . THR A 1 85 ? -10.023 3.525 -6.410 1.00 96.50 85 THR A N 1
ATOM 718 C CA . THR A 1 85 ? -9.486 3.294 -5.063 1.00 96.50 85 THR A CA 1
ATOM 719 C C . THR A 1 85 ? -8.103 2.634 -5.037 1.00 96.50 85 THR A C 1
ATOM 721 O O . THR A 1 85 ? -7.644 2.245 -3.962 1.00 96.50 85 THR A O 1
ATOM 724 N N . SER A 1 86 ? -7.457 2.453 -6.194 1.00 97.06 86 SER A N 1
ATOM 725 C CA . SER A 1 86 ? -6.250 1.636 -6.298 1.00 97.06 86 SER A CA 1
ATOM 726 C C . SER A 1 86 ? -5.022 2.262 -5.643 1.00 97.06 86 SER A C 1
ATOM 728 O O . SER A 1 86 ? -4.863 3.487 -5.650 1.00 97.06 86 SER A O 1
ATOM 730 N N . THR A 1 87 ? -4.096 1.413 -5.214 1.00 97.69 87 THR A N 1
ATOM 731 C CA . THR A 1 87 ? -2.771 1.806 -4.725 1.00 97.69 87 THR A CA 1
ATOM 732 C C . THR A 1 87 ? -1.653 1.223 -5.586 1.00 97.69 87 THR A C 1
ATOM 734 O O . THR A 1 87 ? -1.806 0.182 -6.226 1.00 97.69 87 THR A O 1
ATOM 737 N N . ILE A 1 88 ? -0.516 1.915 -5.639 1.00 98.50 88 ILE A N 1
ATOM 738 C CA . ILE A 1 88 ? 0.658 1.497 -6.410 1.00 98.50 88 ILE A CA 1
ATOM 739 C C . ILE A 1 88 ? 1.891 1.592 -5.520 1.00 98.50 88 ILE A C 1
ATOM 741 O O . ILE A 1 88 ? 2.205 2.663 -5.011 1.00 98.50 88 ILE A O 1
ATOM 745 N N . PHE A 1 89 ? 2.628 0.497 -5.399 1.00 98.38 89 PHE A N 1
ATOM 746 C CA . PHE A 1 89 ? 3.916 0.411 -4.727 1.00 98.38 89 PHE A CA 1
ATOM 747 C C . PHE A 1 89 ? 4.988 0.067 -5.759 1.00 98.38 89 PHE A C 1
ATOM 749 O O . PHE A 1 89 ? 5.087 -1.069 -6.229 1.00 98.38 89 PHE A O 1
ATOM 756 N N . LEU A 1 90 ? 5.784 1.070 -6.121 1.00 98.44 90 LEU A N 1
ATOM 757 C CA . LEU A 1 90 ? 6.877 0.949 -7.077 1.00 98.44 90 LEU A CA 1
ATOM 758 C C . LEU A 1 90 ? 8.210 0.940 -6.332 1.00 98.44 90 LEU A C 1
ATOM 760 O O . LEU A 1 90 ? 8.665 1.982 -5.862 1.00 98.44 90 LEU A O 1
ATOM 764 N N . ASN A 1 91 ? 8.842 -0.225 -6.235 1.00 98.25 91 ASN A N 1
ATOM 765 C CA . ASN A 1 91 ? 10.195 -0.335 -5.709 1.00 98.25 91 ASN A CA 1
ATOM 766 C C . ASN A 1 91 ? 11.221 0.028 -6.788 1.00 98.25 91 ASN A C 1
ATOM 768 O O . ASN A 1 91 ? 11.231 -0.557 -7.873 1.00 98.25 91 ASN A O 1
ATOM 772 N N . ILE A 1 92 ? 12.090 0.983 -6.476 1.00 96.62 92 ILE A N 1
ATOM 773 C CA . ILE A 1 92 ? 13.145 1.448 -7.364 1.00 96.62 92 ILE A CA 1
ATOM 774 C C . ILE A 1 92 ? 14.407 1.807 -6.570 1.00 96.62 92 ILE A C 1
ATOM 776 O O . ILE A 1 92 ? 14.382 2.478 -5.532 1.00 96.62 92 ILE A O 1
ATOM 780 N N . GLY A 1 93 ? 15.548 1.339 -7.070 1.00 92.06 93 GLY A N 1
ATOM 781 C CA . GLY A 1 93 ? 16.857 1.620 -6.498 1.00 92.06 93 GLY A CA 1
ATOM 782 C C . GLY A 1 93 ? 17.507 2.865 -7.096 1.00 92.06 93 GLY A C 1
ATOM 783 O O . GLY A 1 93 ? 17.301 3.206 -8.259 1.00 92.06 93 GLY A O 1
ATOM 784 N N . TYR A 1 94 ? 18.365 3.505 -6.308 1.00 92.62 94 TYR A N 1
ATOM 785 C CA . TYR A 1 94 ? 19.286 4.510 -6.827 1.00 92.62 94 TYR A CA 1
ATOM 786 C C . TYR A 1 94 ? 20.426 3.880 -7.621 1.00 92.62 94 TYR A C 1
ATOM 788 O O . TYR A 1 94 ? 20.899 2.783 -7.304 1.00 92.62 94 TYR A O 1
ATOM 796 N N . LYS A 1 95 ? 20.935 4.637 -8.592 1.00 90.31 95 LYS A N 1
ATOM 797 C CA . LYS A 1 95 ? 22.116 4.291 -9.380 1.00 90.31 95 LYS A CA 1
ATOM 798 C C . LYS A 1 95 ? 23.163 5.391 -9.256 1.00 90.31 95 LYS A C 1
ATOM 800 O O . LYS A 1 95 ? 22.826 6.556 -9.082 1.00 90.31 95 LYS A O 1
ATOM 805 N N . TYR A 1 96 ? 24.428 5.004 -9.358 1.00 90.06 96 TYR A N 1
ATOM 806 C CA . TYR A 1 96 ? 25.535 5.941 -9.493 1.00 90.06 96 TYR A CA 1
ATOM 807 C C . TYR A 1 96 ? 26.077 5.896 -10.916 1.00 90.06 96 TYR A C 1
ATOM 809 O O . TYR A 1 96 ? 26.252 4.807 -11.469 1.00 90.06 96 TYR A O 1
ATOM 817 N N . LEU A 1 97 ? 26.371 7.066 -11.473 1.00 89.00 97 LEU A N 1
ATOM 818 C CA . LEU A 1 97 ? 27.044 7.230 -12.756 1.00 89.00 97 LEU A CA 1
ATOM 819 C C . LEU A 1 97 ? 28.121 8.306 -12.590 1.00 89.00 97 LEU A C 1
ATOM 821 O O . LEU A 1 97 ? 27.826 9.393 -12.107 1.00 89.00 97 LEU A O 1
ATOM 825 N N . HIS A 1 98 ? 29.372 7.987 -12.932 1.00 87.94 98 HIS A N 1
ATOM 826 C CA . HIS A 1 98 ? 30.529 8.872 -12.715 1.00 87.94 98 HIS A CA 1
ATOM 827 C C . HIS A 1 98 ? 30.643 9.409 -11.267 1.00 87.94 98 HIS A C 1
ATOM 829 O O . HIS A 1 98 ? 30.918 10.580 -11.061 1.00 87.94 98 HIS A O 1
ATOM 835 N N . GLU A 1 99 ? 30.398 8.564 -10.254 1.00 84.00 99 GLU A N 1
ATOM 836 C CA . GLU A 1 99 ? 30.347 8.935 -8.819 1.00 84.00 99 GLU A CA 1
ATOM 837 C C . GLU A 1 99 ? 29.233 9.922 -8.413 1.00 84.00 99 GLU A C 1
ATOM 839 O O . GLU A 1 99 ? 29.139 10.312 -7.249 1.00 84.00 99 GLU A O 1
ATOM 844 N N . HIS A 1 100 ? 28.310 10.247 -9.319 1.00 89.06 100 HIS A N 1
ATOM 845 C CA . HIS A 1 100 ? 27.118 11.033 -9.014 1.00 89.06 100 HIS A CA 1
ATOM 846 C C . HIS A 1 100 ? 25.924 10.123 -8.718 1.00 89.06 100 HIS A C 1
ATOM 848 O O . HIS A 1 100 ? 25.640 9.190 -9.472 1.00 89.06 100 HIS A O 1
ATOM 854 N N . LEU A 1 101 ? 25.221 10.397 -7.615 1.00 92.56 101 LEU A N 1
ATOM 855 C CA . LEU A 1 101 ? 23.955 9.744 -7.284 1.00 92.56 101 LEU A CA 1
ATOM 856 C C . LEU A 1 101 ? 22.874 10.243 -8.247 1.00 92.56 101 LEU A C 1
ATOM 858 O O . LEU A 1 101 ? 22.502 11.414 -8.207 1.00 92.56 101 LEU A O 1
ATOM 862 N N . LEU A 1 102 ? 22.360 9.355 -9.091 1.00 94.44 102 LEU A N 1
ATOM 863 C CA . LEU A 1 102 ? 21.257 9.670 -9.987 1.00 94.44 102 LEU A CA 1
ATOM 864 C C . LEU A 1 102 ? 19.941 9.623 -9.217 1.00 94.44 102 LEU A C 1
ATOM 866 O O . LEU A 1 102 ? 19.609 8.604 -8.607 1.00 94.44 102 LEU A O 1
ATOM 870 N N . LEU A 1 103 ? 19.165 10.699 -9.301 1.00 95.94 103 LEU A N 1
ATOM 871 C CA . LEU A 1 103 ? 17.870 10.853 -8.634 1.00 95.94 103 LEU A CA 1
ATOM 872 C C . LEU A 1 103 ? 16.736 10.154 -9.404 1.00 95.94 103 LEU A C 1
ATOM 874 O O . LEU A 1 103 ? 15.656 10.708 -9.583 1.00 95.94 103 LEU A O 1
ATOM 878 N N . ILE A 1 104 ? 16.989 8.935 -9.894 1.00 96.69 104 ILE A N 1
ATOM 879 C CA . ILE A 1 104 ? 16.030 8.161 -10.698 1.00 96.69 104 ILE A CA 1
ATOM 880 C C . ILE A 1 104 ? 14.676 8.018 -9.981 1.00 96.69 104 ILE A C 1
ATOM 882 O O . ILE A 1 104 ? 13.659 8.287 -10.620 1.00 96.69 104 ILE A O 1
ATOM 886 N N . PRO A 1 105 ? 14.602 7.649 -8.681 1.00 97.56 105 PRO A N 1
ATOM 887 C CA . PRO A 1 105 ? 13.318 7.566 -7.986 1.00 97.56 105 PRO A CA 1
ATOM 888 C C . PRO A 1 105 ? 12.545 8.894 -7.990 1.00 97.56 105 PRO A C 1
ATOM 890 O O . PRO A 1 105 ? 11.336 8.904 -8.208 1.00 97.56 105 PRO A O 1
ATOM 893 N N . GLU A 1 106 ? 13.231 10.018 -7.782 1.00 98.00 106 GLU A N 1
ATOM 894 C CA . GLU A 1 106 ? 12.625 11.352 -7.799 1.00 98.00 106 GLU A CA 1
ATOM 895 C C . GLU A 1 106 ? 12.173 11.756 -9.205 1.00 98.00 106 GLU A C 1
ATOM 897 O O . GLU A 1 106 ? 11.089 12.313 -9.361 1.00 98.00 106 GLU A O 1
ATOM 902 N N . MET A 1 107 ? 12.962 11.443 -10.234 1.00 97.94 107 MET A N 1
ATOM 903 C CA . MET A 1 107 ? 12.589 11.693 -11.627 1.00 97.94 107 MET A CA 1
ATOM 904 C C . MET A 1 107 ? 11.324 10.919 -12.009 1.00 97.94 107 MET A C 1
ATOM 906 O O . MET A 1 107 ? 10.419 11.501 -12.603 1.00 97.94 107 MET A O 1
ATOM 910 N N . ILE A 1 108 ? 11.223 9.641 -11.615 1.00 98.38 108 ILE A N 1
ATOM 911 C CA . ILE A 1 108 ? 9.999 8.847 -11.796 1.00 98.38 108 ILE A CA 1
ATOM 912 C C . ILE A 1 108 ? 8.832 9.490 -11.054 1.00 98.38 108 ILE A C 1
ATOM 914 O O . ILE A 1 108 ? 7.753 9.598 -11.624 1.00 98.38 108 ILE A O 1
ATOM 918 N N . ALA A 1 109 ? 9.024 9.934 -9.811 1.00 98.12 109 ALA A N 1
ATOM 919 C CA . ALA A 1 109 ? 7.951 10.570 -9.056 1.00 98.12 109 ALA A CA 1
ATOM 920 C C . ALA A 1 109 ? 7.405 11.825 -9.738 1.00 98.12 109 ALA A C 1
ATOM 922 O O . ALA A 1 109 ? 6.194 11.936 -9.912 1.00 98.12 109 ALA A O 1
ATOM 923 N N . LEU A 1 110 ? 8.286 12.714 -10.192 1.00 98.25 110 LEU A N 1
ATOM 924 C CA . LEU A 1 110 ? 7.890 13.921 -10.915 1.00 98.25 110 LEU A CA 1
ATOM 925 C C . LEU A 1 110 ? 7.181 13.594 -12.234 1.00 98.25 110 LEU A C 1
ATOM 927 O O . LEU A 1 110 ? 6.179 14.222 -12.574 1.00 98.25 110 LEU A O 1
ATOM 931 N N . GLU A 1 111 ? 7.679 12.609 -12.979 1.00 98.31 111 GLU A N 1
ATOM 932 C CA . GLU A 1 111 ? 7.080 12.213 -14.253 1.00 98.31 111 GLU A CA 1
ATOM 933 C C . GLU A 1 111 ? 5.716 11.529 -14.068 1.00 98.31 111 GLU A C 1
ATOM 935 O O . GLU A 1 111 ? 4.778 11.793 -14.818 1.00 98.31 111 GLU A O 1
ATOM 940 N N . MET A 1 112 ? 5.560 10.715 -13.024 1.00 98.06 112 MET A N 1
ATOM 941 C CA . MET A 1 112 ? 4.280 10.120 -12.635 1.00 98.06 112 MET A CA 1
ATOM 942 C C . MET A 1 112 ? 3.259 11.187 -12.214 1.00 98.06 112 MET A C 1
ATOM 944 O O . MET A 1 112 ? 2.090 11.097 -12.595 1.00 98.06 112 MET A O 1
ATOM 948 N N . GLU A 1 113 ? 3.679 12.228 -11.487 1.00 97.00 113 GLU A N 1
ATOM 949 C CA . GLU A 1 113 ? 2.792 13.337 -11.106 1.00 97.00 113 GLU A CA 1
ATOM 950 C C . GLU A 1 113 ? 2.245 14.096 -12.317 1.00 97.00 113 GLU A C 1
ATOM 952 O O . GLU A 1 113 ? 1.047 14.388 -12.383 1.00 97.00 113 GLU A O 1
ATOM 957 N N . ARG A 1 114 ? 3.080 14.318 -13.339 1.00 97.31 114 ARG A N 1
ATOM 958 C CA . ARG A 1 114 ? 2.640 14.896 -14.624 1.00 97.31 114 ARG A CA 1
ATOM 959 C C . ARG A 1 114 ? 1.575 14.047 -15.324 1.00 97.31 114 ARG A C 1
ATOM 961 O O . ARG A 1 114 ? 0.790 14.581 -16.103 1.00 97.31 114 ARG A O 1
ATOM 968 N N . ARG A 1 115 ? 1.508 12.749 -15.018 1.00 97.19 115 ARG A N 1
ATOM 969 C CA . ARG A 1 115 ? 0.564 11.773 -15.590 1.00 97.19 115 ARG A CA 1
ATOM 970 C C . ARG A 1 115 ? -0.599 11.443 -14.663 1.00 97.19 115 ARG A C 1
ATOM 972 O O . ARG A 1 115 ? -1.221 10.388 -14.785 1.00 97.19 115 ARG A O 1
ATOM 979 N N . ARG A 1 116 ? -0.942 12.379 -13.770 1.00 96.62 116 ARG A N 1
ATOM 980 C CA . ARG A 1 116 ? -2.123 12.299 -12.896 1.00 96.62 116 ARG A CA 1
ATOM 981 C C . ARG A 1 116 ? -2.058 11.155 -11.877 1.00 96.62 116 ARG A C 1
ATOM 983 O O . ARG A 1 116 ? -3.086 10.595 -11.487 1.00 96.62 116 ARG A O 1
ATOM 990 N N . PHE A 1 117 ? -0.854 10.834 -11.423 1.00 98.12 117 PHE A N 1
ATOM 991 C CA . PHE A 1 117 ? -0.637 10.077 -10.196 1.00 98.12 117 PHE A CA 1
ATOM 992 C C . PHE A 1 117 ? -0.254 11.029 -9.063 1.00 98.12 117 PHE A C 1
ATOM 994 O O . PHE A 1 117 ? 0.276 12.106 -9.300 1.00 98.12 117 PHE A O 1
ATOM 1001 N N . ILE A 1 118 ? -0.530 10.653 -7.819 1.00 98.06 118 ILE A N 1
ATOM 1002 C CA . ILE A 1 118 ? -0.133 11.427 -6.636 1.00 98.06 118 ILE A CA 1
ATOM 1003 C C . ILE A 1 118 ? 0.793 10.560 -5.797 1.00 98.06 118 ILE A C 1
ATOM 1005 O O . ILE A 1 118 ? 0.395 9.465 -5.392 1.00 98.06 118 ILE A O 1
ATOM 1009 N N . LEU A 1 119 ? 1.997 11.051 -5.497 1.00 98.00 119 LEU A N 1
ATOM 1010 C CA . LEU A 1 119 ? 2.887 10.407 -4.536 1.00 98.00 119 LEU A CA 1
ATOM 1011 C C . LEU A 1 119 ? 2.365 10.660 -3.114 1.00 98.00 119 LEU A C 1
ATOM 1013 O O . LEU A 1 119 ? 2.270 11.799 -2.662 1.00 98.00 119 LEU A O 1
ATOM 1017 N N . ARG A 1 120 ? 2.019 9.595 -2.388 1.00 96.75 120 ARG A N 1
ATOM 1018 C CA . ARG A 1 120 ? 1.549 9.677 -0.995 1.00 96.75 120 ARG A CA 1
ATOM 1019 C C . ARG A 1 120 ? 2.689 9.539 -0.010 1.00 96.75 120 ARG A C 1
ATOM 1021 O O . ARG A 1 120 ? 2.805 10.340 0.912 1.00 96.75 120 ARG A O 1
ATOM 1028 N N . ASN A 1 121 ? 3.542 8.542 -0.217 1.00 96.38 121 ASN A N 1
ATOM 1029 C CA . ASN A 1 121 ? 4.719 8.332 0.607 1.00 96.38 121 ASN A CA 1
ATOM 1030 C C . ASN A 1 121 ? 5.885 7.831 -0.235 1.00 96.38 121 ASN A C 1
ATOM 1032 O O . ASN A 1 121 ? 5.723 7.066 -1.183 1.00 96.38 121 ASN A O 1
ATOM 1036 N N . LYS A 1 122 ? 7.085 8.213 0.186 1.00 97.19 122 LYS A N 1
ATOM 1037 C CA . LYS A 1 122 ? 8.318 7.543 -0.199 1.00 97.19 122 LYS A CA 1
ATOM 1038 C C . LYS A 1 122 ? 8.756 6.685 0.979 1.00 97.19 122 LYS A C 1
ATOM 1040 O O . LYS A 1 122 ? 9.176 7.205 2.009 1.00 97.19 122 LYS A O 1
ATOM 1045 N N . ILE A 1 123 ? 8.598 5.379 0.836 1.00 96.69 123 ILE A N 1
ATOM 1046 C CA . ILE A 1 123 ? 8.928 4.392 1.859 1.00 96.69 123 ILE A CA 1
ATOM 1047 C C . ILE A 1 123 ? 10.383 3.967 1.653 1.00 96.69 123 ILE A C 1
ATOM 1049 O O . ILE A 1 123 ? 10.809 3.694 0.532 1.00 96.69 123 ILE A O 1
ATOM 1053 N N . ILE A 1 124 ? 11.154 3.919 2.738 1.00 96.31 124 ILE A N 1
ATOM 1054 C CA . ILE A 1 124 ? 12.558 3.508 2.703 1.00 96.31 124 ILE A CA 1
ATOM 1055 C C . ILE A 1 124 ? 12.648 2.034 3.071 1.00 96.31 124 ILE A C 1
ATOM 1057 O O . ILE A 1 124 ? 12.452 1.658 4.227 1.00 96.31 124 ILE A O 1
ATOM 1061 N N . TRP A 1 125 ? 12.977 1.198 2.091 1.00 94.94 125 TRP A N 1
ATOM 1062 C CA . TRP A 1 125 ? 13.270 -0.203 2.340 1.00 94.94 125 TRP A CA 1
ATOM 1063 C C . TRP A 1 125 ? 14.744 -0.363 2.703 1.00 94.94 125 TRP A C 1
ATOM 1065 O O . TRP A 1 125 ? 15.621 -0.401 1.841 1.00 94.94 125 TRP A O 1
ATOM 1075 N N . TRP A 1 126 ? 15.023 -0.437 4.003 1.00 93.81 126 TRP A N 1
ATOM 1076 C CA . TRP A 1 126 ? 16.366 -0.699 4.508 1.00 93.81 126 TRP A CA 1
ATOM 1077 C C . TRP A 1 126 ? 16.766 -2.166 4.299 1.00 93.81 126 TRP A C 1
ATOM 1079 O O . TRP A 1 126 ? 16.006 -3.081 4.618 1.00 93.81 126 TRP A O 1
ATOM 1089 N N . LYS A 1 127 ? 17.982 -2.386 3.787 1.00 90.31 127 LYS A N 1
ATOM 1090 C CA . LYS A 1 127 ? 18.573 -3.704 3.532 1.00 90.31 127 LYS A CA 1
ATOM 1091 C C . LYS A 1 127 ? 19.709 -3.950 4.537 1.00 90.31 127 LYS A C 1
ATOM 1093 O O . LYS A 1 127 ? 20.815 -3.456 4.310 1.00 90.31 127 LYS A O 1
ATOM 1098 N N . PRO A 1 128 ? 19.487 -4.735 5.612 1.00 86.94 128 PRO A N 1
ATOM 1099 C CA . PRO A 1 128 ? 20.497 -4.971 6.651 1.00 86.94 128 PRO A CA 1
ATOM 1100 C C . PRO A 1 128 ? 21.795 -5.579 6.106 1.00 86.94 128 PRO A C 1
ATOM 1102 O O . PRO A 1 128 ? 22.883 -5.234 6.549 1.00 86.94 128 PRO A O 1
ATOM 1105 N N . ASN A 1 129 ? 21.666 -6.442 5.095 1.00 86.94 129 ASN A N 1
ATOM 1106 C CA . ASN A 1 129 ? 22.766 -7.168 4.464 1.00 86.94 129 ASN A CA 1
ATOM 1107 C C . ASN A 1 129 ? 23.040 -6.647 3.045 1.00 86.94 129 ASN A C 1
ATOM 1109 O O . ASN A 1 129 ? 23.188 -7.421 2.099 1.00 86.94 129 ASN A O 1
ATOM 1113 N N . ALA A 1 130 ? 23.034 -5.325 2.863 1.00 81.12 130 ALA A N 1
ATOM 1114 C CA . ALA A 1 130 ? 23.389 -4.729 1.581 1.00 81.12 130 ALA A CA 1
ATOM 1115 C C . ALA A 1 130 ? 24.857 -5.029 1.239 1.00 81.12 130 ALA A C 1
ATOM 1117 O O . ALA A 1 130 ? 25.745 -4.823 2.067 1.00 81.12 130 ALA A O 1
ATOM 1118 N N . MET A 1 131 ? 25.122 -5.486 0.010 1.00 79.50 131 MET A N 1
ATOM 1119 C CA . MET A 1 131 ? 26.500 -5.704 -0.431 1.00 79.50 131 MET A CA 1
ATOM 1120 C C . MET A 1 131 ? 27.276 -4.378 -0.401 1.00 79.50 131 MET A C 1
ATOM 1122 O O . MET A 1 131 ? 26.830 -3.401 -1.013 1.00 79.50 131 MET A O 1
ATOM 1126 N N . PRO A 1 132 ? 28.427 -4.318 0.291 1.00 76.94 132 PRO A N 1
ATOM 1127 C CA . PRO A 1 132 ? 29.236 -3.113 0.335 1.00 76.94 132 PRO A CA 1
ATOM 1128 C C . PRO A 1 132 ? 29.822 -2.824 -1.047 1.00 76.94 132 PRO A C 1
ATOM 1130 O O . PRO A 1 132 ? 30.226 -3.729 -1.776 1.00 76.94 132 PRO A O 1
ATOM 1133 N N . THR A 1 133 ? 29.882 -1.546 -1.406 1.00 79.19 133 THR A N 1
ATOM 1134 C CA . THR A 1 133 ? 30.583 -1.095 -2.609 1.00 79.19 133 THR A CA 1
ATOM 1135 C C . THR A 1 133 ? 31.997 -0.666 -2.199 1.00 79.19 133 THR A C 1
ATOM 1137 O O . THR A 1 133 ? 32.137 0.015 -1.184 1.00 79.19 133 THR A O 1
ATOM 1140 N N . PRO A 1 134 ? 33.061 -1.021 -2.943 1.00 77.31 134 PRO A N 1
ATOM 1141 C CA . PRO A 1 134 ? 34.446 -0.695 -2.576 1.00 77.31 134 PRO A CA 1
ATOM 1142 C C . PRO A 1 134 ? 34.819 0.790 -2.797 1.00 77.31 134 PRO A C 1
ATOM 1144 O O . PRO A 1 134 ? 35.977 1.118 -3.049 1.00 77.31 134 PRO A O 1
ATOM 1147 N N . THR A 1 135 ? 33.852 1.707 -2.725 1.00 81.94 135 THR A N 1
ATOM 1148 C CA . THR A 1 135 ? 34.047 3.154 -2.895 1.00 81.94 135 THR A CA 1
ATOM 1149 C C . THR A 1 135 ? 34.502 3.809 -1.593 1.00 81.94 135 THR A C 1
ATOM 1151 O O . THR A 1 135 ? 33.954 3.524 -0.533 1.00 81.94 135 THR A O 1
ATOM 1154 N N . ARG A 1 136 ? 35.490 4.714 -1.667 1.00 81.50 136 ARG A N 1
ATOM 1155 C CA . ARG A 1 136 ? 36.098 5.379 -0.490 1.00 81.50 136 ARG A CA 1
ATOM 1156 C C . ARG A 1 136 ? 35.593 6.801 -0.225 1.00 81.50 136 ARG A C 1
ATOM 1158 O O . ARG A 1 136 ? 35.866 7.355 0.831 1.00 81.50 136 ARG A O 1
ATOM 1165 N N . ASN A 1 137 ? 34.894 7.399 -1.181 1.00 85.44 137 ASN A N 1
ATOM 1166 C CA . ASN A 1 137 ? 34.493 8.810 -1.195 1.00 85.44 137 ASN A CA 1
ATOM 1167 C C . ASN A 1 137 ? 32.974 9.014 -1.046 1.00 85.44 137 ASN A C 1
ATOM 1169 O O . ASN A 1 137 ? 32.492 10.130 -1.221 1.00 85.44 137 ASN A O 1
ATOM 1173 N N . ARG A 1 138 ? 32.213 7.956 -0.735 1.00 85.56 138 ARG A N 1
ATOM 1174 C CA . ARG A 1 138 ? 30.761 8.022 -0.518 1.00 85.56 138 ARG A CA 1
ATOM 1175 C C . ARG A 1 138 ? 30.250 6.876 0.345 1.00 85.56 138 ARG A C 1
ATOM 1177 O O . ARG A 1 138 ? 30.911 5.851 0.495 1.00 85.56 138 ARG A O 1
ATOM 1184 N N . LEU A 1 139 ? 29.040 7.051 0.871 1.00 88.00 139 LEU A N 1
ATOM 1185 C CA . LEU A 1 139 ? 28.335 6.023 1.631 1.00 88.00 139 LEU A CA 1
ATOM 1186 C C . LEU A 1 139 ? 27.809 4.909 0.714 1.00 88.00 139 LEU A C 1
ATOM 1188 O O . LEU A 1 139 ? 27.501 5.124 -0.463 1.00 88.00 139 LEU A O 1
ATOM 1192 N N . ASN A 1 140 ? 27.675 3.714 1.286 1.00 85.94 140 ASN A N 1
ATOM 1193 C CA . ASN A 1 140 ? 27.038 2.589 0.615 1.00 85.94 140 ASN A CA 1
ATOM 1194 C C . ASN A 1 140 ? 25.535 2.833 0.468 1.00 85.94 140 ASN A C 1
ATOM 1196 O O . ASN A 1 140 ? 24.873 3.302 1.395 1.00 85.94 140 ASN A O 1
ATOM 1200 N N . ASN A 1 141 ? 24.984 2.448 -0.681 1.00 86.69 141 ASN A N 1
ATOM 1201 C CA . ASN A 1 141 ? 23.544 2.470 -0.883 1.00 86.69 141 ASN A CA 1
ATOM 1202 C C . ASN A 1 141 ? 22.899 1.229 -0.241 1.00 86.69 141 ASN A C 1
ATOM 1204 O O . ASN A 1 141 ? 22.818 0.163 -0.854 1.00 86.69 141 ASN A O 1
ATOM 1208 N N . VAL A 1 142 ? 22.481 1.372 1.017 1.00 90.94 142 VAL A N 1
ATOM 1209 C CA . VAL A 1 142 ? 21.937 0.284 1.851 1.00 90.94 142 VAL A CA 1
ATOM 1210 C C . VAL A 1 142 ? 20.408 0.253 1.904 1.00 90.94 142 VAL A C 1
ATOM 1212 O O . VAL A 1 142 ? 19.831 -0.443 2.737 1.00 90.94 142 VAL A O 1
ATOM 1215 N N . TYR A 1 143 ? 19.732 1.002 1.036 1.00 92.94 143 TYR A N 1
ATOM 1216 C CA . TYR A 1 143 ? 18.275 1.039 0.989 1.00 92.94 143 TYR A CA 1
ATOM 1217 C C . TYR A 1 143 ? 17.750 1.171 -0.444 1.00 92.94 143 TYR A C 1
ATOM 1219 O O . TYR A 1 143 ? 18.497 1.454 -1.381 1.00 92.94 143 TYR A O 1
ATOM 1227 N N . GLU A 1 144 ? 16.460 0.915 -0.616 1.00 94.12 144 GLU A N 1
ATOM 1228 C CA . GLU A 1 144 ? 15.717 1.172 -1.852 1.00 94.12 144 GLU A CA 1
ATOM 1229 C C . GLU A 1 144 ? 14.501 2.043 -1.547 1.00 94.12 144 GLU A C 1
ATOM 1231 O O . GLU A 1 144 ? 14.039 2.104 -0.404 1.00 94.12 144 GLU A O 1
ATOM 1236 N N . SER A 1 145 ? 14.021 2.764 -2.559 1.00 96.56 145 SER A N 1
ATOM 1237 C CA . SER A 1 145 ? 12.831 3.598 -2.422 1.00 96.56 145 SER A CA 1
ATOM 1238 C C . SER A 1 145 ? 11.625 2.831 -2.936 1.00 96.56 145 SER A C 1
ATOM 1240 O O . SER A 1 145 ? 11.579 2.465 -4.105 1.00 96.56 145 SER A O 1
ATOM 1242 N N . VAL A 1 146 ? 10.621 2.652 -2.087 1.00 98.38 146 VAL A N 1
ATOM 1243 C CA . VAL A 1 146 ? 9.294 2.207 -2.505 1.00 98.38 146 VAL A CA 1
ATOM 1244 C C . VAL A 1 146 ? 8.407 3.441 -2.600 1.00 98.38 146 VAL A C 1
ATOM 1246 O O . VAL A 1 146 ? 8.048 4.058 -1.596 1.00 98.38 146 VAL A O 1
ATOM 1249 N N . LEU A 1 147 ? 8.098 3.842 -3.825 1.00 98.50 147 LEU A N 1
ATOM 1250 C CA . LEU A 1 147 ? 7.233 4.975 -4.114 1.00 98.50 147 LEU A CA 1
ATOM 1251 C C . LEU A 1 147 ? 5.776 4.512 -4.045 1.00 98.50 147 LEU A C 1
ATOM 1253 O O . LEU A 1 147 ? 5.366 3.629 -4.800 1.00 98.50 147 LEU A O 1
ATOM 1257 N N . PHE A 1 148 ? 5.011 5.095 -3.123 1.00 98.25 148 PHE A N 1
ATOM 1258 C CA . PHE A 1 148 ? 3.591 4.819 -2.947 1.00 98.25 148 PHE A CA 1
ATOM 1259 C C . PHE A 1 148 ? 2.761 5.869 -3.695 1.00 98.25 148 PHE A C 1
ATOM 1261 O O . PHE A 1 148 ? 2.640 7.005 -3.230 1.00 98.25 148 PHE A O 1
ATOM 1268 N N . PHE A 1 149 ? 2.179 5.482 -4.832 1.00 98.50 149 PHE A N 1
ATOM 1269 C CA . PHE A 1 149 ? 1.280 6.320 -5.623 1.00 98.50 149 PHE A CA 1
ATOM 1270 C C . PHE A 1 149 ? -0.184 5.908 -5.497 1.00 98.50 149 PHE A C 1
ATOM 1272 O O . PHE A 1 149 ? -0.525 4.755 -5.223 1.00 98.50 149 PHE A O 1
ATOM 1279 N N . ILE A 1 150 ? -1.046 6.874 -5.789 1.00 98.12 150 ILE A N 1
ATOM 1280 C CA . ILE A 1 150 ? -2.474 6.685 -6.039 1.00 98.12 150 ILE A CA 1
ATOM 1281 C C . ILE A 1 150 ? -2.875 7.439 -7.306 1.00 98.12 150 ILE A C 1
ATOM 1283 O O . ILE A 1 150 ? -2.128 8.290 -7.796 1.00 98.12 150 ILE A O 1
ATOM 1287 N N . ARG A 1 151 ? -4.076 7.170 -7.816 1.00 96.81 151 ARG A N 1
ATOM 1288 C CA . ARG A 1 151 ? -4.686 8.017 -8.845 1.00 96.81 151 ARG A CA 1
ATOM 1289 C C . ARG A 1 151 ? -5.085 9.369 -8.259 1.00 96.81 151 ARG A C 1
ATOM 1291 O O . ARG A 1 151 ? -5.523 9.449 -7.111 1.00 96.81 151 ARG A O 1
ATOM 1298 N N . ASP A 1 152 ? -4.991 10.419 -9.065 1.00 95.81 152 ASP A N 1
ATOM 1299 C CA . ASP A 1 152 ? -5.432 11.763 -8.688 1.00 95.81 152 ASP A CA 1
ATOM 1300 C C . ASP A 1 152 ? -6.918 11.825 -8.302 1.00 95.81 152 ASP A C 1
ATOM 1302 O O . ASP A 1 152 ? -7.275 12.382 -7.264 1.00 95.81 152 ASP A O 1
ATOM 1306 N N . ASP A 1 153 ? -7.774 11.172 -9.087 1.00 94.12 153 ASP A N 1
ATOM 1307 C CA . ASP A 1 153 ? -9.216 11.053 -8.845 1.00 94.12 153 ASP A CA 1
ATOM 1308 C C . ASP A 1 153 ? -9.582 10.113 -7.675 1.00 94.12 153 ASP A C 1
ATOM 1310 O O . ASP A 1 153 ? -10.738 10.069 -7.240 1.00 94.12 153 ASP A O 1
ATOM 1314 N N . GLY A 1 154 ? -8.596 9.399 -7.126 1.00 92.25 154 GLY A N 1
ATOM 1315 C CA . GLY A 1 154 ? -8.709 8.499 -5.979 1.00 92.25 154 GLY A CA 1
ATOM 1316 C C . GLY A 1 154 ? -8.291 9.101 -4.638 1.00 92.25 154 GLY A C 1
ATOM 1317 O O . GLY A 1 154 ? -8.394 8.422 -3.618 1.00 92.25 154 GLY A O 1
ATOM 1318 N N . LYS A 1 155 ? -7.828 10.360 -4.605 1.00 92.25 155 LYS A N 1
ATOM 1319 C CA . LYS A 1 155 ? -7.187 10.991 -3.433 1.00 92.25 155 LYS A CA 1
ATOM 1320 C C . LYS A 1 155 ? -7.941 10.846 -2.109 1.00 92.25 155 LYS A C 1
ATOM 1322 O O . LYS A 1 155 ? -7.307 10.695 -1.069 1.00 92.25 155 LYS A O 1
ATOM 1327 N N . GLU A 1 156 ? -9.264 10.902 -2.147 1.00 89.88 156 GLU A N 1
ATOM 1328 C CA . GLU A 1 156 ? -10.119 10.879 -0.953 1.00 89.88 156 GLU A CA 1
ATOM 1329 C C . GLU A 1 156 ? -10.654 9.483 -0.613 1.00 89.88 156 GLU A C 1
ATOM 1331 O O . GLU A 1 156 ? -11.210 9.285 0.462 1.00 89.88 156 GLU A O 1
ATOM 1336 N N . VAL A 1 157 ? -10.504 8.516 -1.523 1.00 92.00 157 VAL A N 1
ATOM 1337 C CA . VAL A 1 157 ? -11.217 7.228 -1.464 1.00 92.00 157 VAL A CA 1
ATOM 1338 C C . VAL A 1 157 ? -10.313 6.006 -1.618 1.00 92.00 157 VAL A C 1
ATOM 1340 O O . VAL A 1 157 ? -10.799 4.880 -1.546 1.00 92.00 157 VAL A O 1
ATOM 1343 N N . TYR A 1 158 ? -9.013 6.196 -1.859 1.00 93.88 158 TYR A N 1
ATOM 1344 C CA . TYR A 1 158 ? -8.074 5.090 -2.022 1.00 93.88 158 TYR A CA 1
ATOM 1345 C C . TYR A 1 158 ? -8.043 4.173 -0.797 1.00 93.88 158 TYR A C 1
ATOM 1347 O O . TYR A 1 158 ? -8.179 4.610 0.348 1.00 93.88 158 TYR A O 1
ATOM 1355 N N . TYR A 1 159 ? -7.856 2.881 -1.053 1.00 93.12 159 TYR A N 1
ATOM 1356 C CA . TYR A 1 159 ? -7.788 1.889 0.007 1.00 93.12 159 TYR A CA 1
ATOM 1357 C C . TYR A 1 159 ? -6.453 1.986 0.747 1.00 93.12 159 TYR A C 1
ATOM 1359 O O . TYR A 1 159 ? -5.394 1.765 0.155 1.00 93.12 159 TYR A O 1
ATOM 1367 N N . PHE A 1 160 ? -6.491 2.285 2.045 1.00 90.38 160 PHE A N 1
ATOM 1368 C CA . PHE A 1 160 ? -5.308 2.224 2.899 1.00 90.38 160 PHE A CA 1
ATOM 1369 C C . PHE A 1 160 ? -5.694 1.997 4.360 1.00 90.38 160 PHE A C 1
ATOM 1371 O O . PHE A 1 160 ? -6.106 2.918 5.066 1.00 90.38 160 PHE A O 1
ATOM 1378 N N . ASN A 1 161 ? -5.544 0.753 4.810 1.00 88.19 161 ASN A N 1
ATOM 1379 C CA . ASN A 1 161 ? -5.836 0.353 6.179 1.00 88.19 161 ASN A CA 1
ATOM 1380 C C . ASN A 1 161 ? -4.636 0.637 7.095 1.00 88.19 161 ASN A C 1
ATOM 1382 O O . ASN A 1 161 ? -3.811 -0.241 7.350 1.00 88.19 161 ASN A O 1
ATOM 1386 N N . LEU A 1 162 ? -4.526 1.882 7.568 1.00 84.12 162 LEU A N 1
ATOM 1387 C CA . LEU A 1 162 ? -3.429 2.296 8.447 1.00 84.12 162 LEU A CA 1
ATOM 1388 C C . LEU A 1 162 ? -3.401 1.472 9.741 1.00 84.12 162 LEU A C 1
ATOM 1390 O O . LEU A 1 162 ? -2.334 1.051 10.157 1.00 84.12 162 LEU A O 1
ATOM 1394 N N . GLU A 1 163 ? -4.554 1.184 10.341 1.00 77.12 163 GLU A N 1
ATOM 1395 C CA . GLU A 1 163 ? -4.635 0.455 11.612 1.00 77.12 163 GLU A CA 1
ATOM 1396 C C . GLU A 1 163 ? -4.021 -0.947 11.560 1.00 77.12 163 GLU A C 1
ATOM 1398 O O . GLU A 1 163 ? -3.455 -1.411 12.548 1.00 77.12 163 GLU A O 1
ATOM 1403 N N . GLU A 1 164 ? -4.142 -1.631 10.422 1.00 81.38 164 GLU A N 1
ATOM 1404 C CA . GLU A 1 164 ? -3.623 -2.989 10.240 1.00 81.38 164 GLU A CA 1
ATOM 1405 C C . GLU A 1 164 ? -2.096 -3.021 10.138 1.00 81.38 164 GLU A C 1
ATOM 1407 O O . GLU A 1 164 ? -1.460 -3.961 10.613 1.00 81.38 164 GLU A O 1
ATOM 1412 N N . VAL A 1 165 ? -1.504 -1.973 9.560 1.00 82.50 165 VAL A N 1
ATOM 1413 C CA . VAL A 1 165 ? -0.048 -1.850 9.390 1.00 82.50 165 VAL A CA 1
ATOM 1414 C C . VAL A 1 165 ? 0.615 -1.013 10.483 1.00 82.50 165 VAL A C 1
ATOM 1416 O O . VAL A 1 165 ? 1.837 -1.052 10.640 1.00 82.50 165 VAL A O 1
ATOM 1419 N N . SER A 1 166 ? -0.164 -0.247 11.245 1.00 75.31 166 SER A N 1
ATOM 1420 C CA . SER A 1 166 ? 0.329 0.545 12.361 1.00 75.31 166 SER A CA 1
ATOM 1421 C C . SER A 1 166 ? 0.897 -0.370 13.445 1.00 75.31 166 SER A C 1
ATOM 1423 O O . SER A 1 166 ? 0.299 -1.397 13.781 1.00 75.31 166 SER A O 1
ATOM 1425 N N . PRO A 1 167 ? 2.034 0.002 14.062 1.00 68.50 167 PRO A N 1
ATOM 1426 C CA . PRO A 1 167 ? 2.488 -0.691 15.251 1.00 68.50 167 PRO A CA 1
ATOM 1427 C C . PRO A 1 167 ? 1.373 -0.621 16.292 1.00 68.50 167 PRO A C 1
ATOM 1429 O O . PRO A 1 167 ? 0.860 0.457 16.596 1.00 68.50 167 PRO A O 1
ATOM 1432 N N . LYS A 1 168 ? 0.981 -1.779 16.830 1.00 64.88 168 LYS A N 1
ATOM 1433 C CA . LYS A 1 168 ? -0.034 -1.831 17.880 1.00 64.88 168 LYS A CA 1
ATOM 1434 C C . LYS A 1 168 ? 0.435 -0.936 19.026 1.00 64.88 168 LYS A C 1
ATOM 1436 O O . LYS A 1 168 ? 1.492 -1.194 19.601 1.00 64.88 168 LYS A O 1
ATOM 1441 N N . SER A 1 169 ? -0.350 0.092 19.364 1.00 59.16 169 SER A N 1
ATOM 1442 C CA . SER A 1 169 ? -0.050 0.961 20.509 1.00 59.16 169 SER A CA 1
ATOM 1443 C C . SER A 1 169 ? 0.185 0.102 21.746 1.00 59.16 169 SER A C 1
ATOM 1445 O O . SER A 1 169 ? -0.584 -0.833 21.995 1.00 59.16 169 SER A O 1
ATOM 1447 N N . ARG A 1 170 ? 1.245 0.389 22.501 1.00 60.84 170 ARG A N 1
ATOM 1448 C CA . ARG A 1 170 ? 1.469 -0.256 23.796 1.00 60.84 170 ARG A CA 1
ATOM 1449 C C . ARG A 1 170 ? 0.362 0.229 24.731 1.00 60.84 170 ARG A C 1
ATOM 1451 O O . ARG A 1 170 ? 0.351 1.402 25.084 1.00 60.84 170 ARG A O 1
ATOM 1458 N N . THR A 1 171 ? -0.603 -0.634 25.038 1.00 64.31 171 THR A N 1
ATOM 1459 C CA . THR A 1 171 ? -1.688 -0.323 25.981 1.00 64.31 171 THR A CA 1
ATOM 1460 C C . THR A 1 171 ? -1.221 -0.582 27.408 1.00 64.31 171 THR A C 1
ATOM 1462 O O . THR A 1 171 ? -0.191 -1.225 27.619 1.00 64.31 171 THR A O 1
ATOM 1465 N N . LEU A 1 172 ? -1.987 -0.114 28.394 1.00 63.50 172 LEU A N 1
ATOM 1466 C CA . LEU A 1 172 ? -1.777 -0.488 29.795 1.00 63.50 172 LEU A CA 1
ATOM 1467 C C . LEU A 1 172 ? -1.727 -2.012 29.987 1.00 63.50 172 LEU A C 1
ATOM 1469 O O . LEU A 1 172 ? -0.906 -2.476 30.770 1.00 63.50 172 LEU A O 1
ATOM 1473 N N . ASP A 1 173 ? -2.485 -2.790 29.208 1.00 62.47 173 ASP A N 1
ATOM 1474 C CA . ASP A 1 173 ? -2.407 -4.262 29.224 1.00 62.47 173 ASP A CA 1
ATOM 1475 C C . ASP A 1 173 ? -1.021 -4.763 28.824 1.00 62.47 173 ASP A C 1
ATOM 1477 O O . ASP A 1 173 ? -0.445 -5.613 29.491 1.00 62.47 173 ASP A O 1
ATOM 1481 N N . HIS A 1 174 ? -0.439 -4.183 27.770 1.00 62.69 174 HIS A N 1
ATOM 1482 C CA . HIS A 1 174 ? 0.902 -4.550 27.323 1.00 62.69 174 HIS A CA 1
ATOM 1483 C C . HIS A 1 174 ? 1.955 -4.277 28.402 1.00 62.69 174 HIS A C 1
ATOM 1485 O O . HIS A 1 174 ? 2.878 -5.069 28.574 1.00 62.69 174 HIS A O 1
ATOM 1491 N N . TYR A 1 175 ? 1.825 -3.167 29.133 1.00 64.50 175 TYR A N 1
ATOM 1492 C CA . TYR A 1 175 ? 2.716 -2.858 30.250 1.00 64.50 175 TYR A CA 1
ATOM 1493 C C . TYR A 1 175 ? 2.453 -3.749 31.467 1.00 64.50 175 TYR A C 1
ATOM 1495 O O . TYR A 1 175 ? 3.414 -4.176 32.101 1.00 64.50 175 TYR A O 1
ATOM 1503 N N . ALA A 1 176 ? 1.195 -4.073 31.769 1.00 64.19 176 ALA A N 1
ATOM 1504 C CA . ALA A 1 176 ? 0.837 -4.990 32.847 1.00 64.19 176 ALA A CA 1
ATOM 1505 C C . ALA A 1 176 ? 1.389 -6.399 32.601 1.00 64.19 176 ALA A C 1
ATOM 1507 O O . ALA A 1 176 ? 1.997 -6.970 33.506 1.00 64.19 176 ALA A O 1
ATOM 1508 N N . ASP A 1 177 ? 1.282 -6.905 31.371 1.00 66.31 177 ASP A N 1
ATOM 1509 C CA . ASP A 1 177 ? 1.874 -8.178 30.956 1.00 66.31 177 ASP A CA 1
ATOM 1510 C C . ASP A 1 177 ? 3.409 -8.126 31.021 1.00 66.31 177 ASP A C 1
ATOM 1512 O O . ASP A 1 177 ? 4.044 -9.001 31.614 1.00 66.31 177 ASP A O 1
ATOM 1516 N N . LEU A 1 178 ? 4.021 -7.071 30.466 1.00 62.94 178 LEU A N 1
ATOM 1517 C CA . LEU A 1 178 ? 5.479 -6.892 30.455 1.00 62.94 178 LEU A CA 1
ATOM 1518 C C . LEU A 1 178 ? 6.067 -6.815 31.872 1.00 62.94 178 LEU A C 1
ATOM 1520 O O . LEU A 1 178 ? 7.164 -7.317 32.114 1.00 62.94 178 LEU A O 1
ATOM 1524 N N . LEU A 1 179 ? 5.349 -6.177 32.796 1.00 64.06 179 LEU A N 1
ATOM 1525 C CA . LEU A 1 179 ? 5.755 -5.996 34.190 1.00 64.06 179 LEU A CA 1
ATOM 1526 C C . LEU A 1 179 ? 5.222 -7.097 35.119 1.00 64.06 179 LEU A C 1
ATOM 1528 O O . LEU A 1 179 ? 5.553 -7.083 36.303 1.00 64.06 179 LEU A O 1
ATOM 1532 N N . SER A 1 180 ? 4.432 -8.045 34.599 1.00 68.88 180 SER A N 1
ATOM 1533 C CA . SER A 1 180 ? 3.776 -9.112 35.369 1.00 68.88 180 SER A CA 1
ATOM 1534 C C . SER A 1 180 ? 2.993 -8.586 36.584 1.00 68.88 180 SER A C 1
ATOM 1536 O O . SER A 1 180 ? 3.069 -9.156 37.673 1.00 68.88 180 SER A O 1
ATOM 1538 N N . ILE A 1 181 ? 2.267 -7.478 36.405 1.00 71.25 181 ILE A N 1
ATOM 1539 C CA . ILE A 1 181 ? 1.505 -6.821 37.476 1.00 71.25 181 ILE A CA 1
ATOM 1540 C C . ILE A 1 181 ? 0.313 -7.700 37.850 1.00 71.25 181 ILE A C 1
ATOM 1542 O O . ILE A 1 181 ? -0.550 -7.982 37.019 1.00 71.25 181 ILE A O 1
ATOM 1546 N N . ALA A 1 182 ? 0.233 -8.108 39.116 1.00 79.00 182 ALA A N 1
ATOM 1547 C CA . ALA A 1 182 ? -0.931 -8.844 39.598 1.00 79.00 182 ALA A CA 1
ATOM 1548 C C . ALA A 1 182 ? -2.134 -7.892 39.783 1.00 79.00 182 ALA A C 1
ATOM 1550 O O . ALA A 1 182 ? -1.940 -6.754 40.217 1.00 79.00 182 ALA A O 1
ATOM 1551 N N . PRO A 1 183 ? -3.389 -8.332 39.561 1.00 80.94 183 PRO A N 1
ATOM 1552 C CA . PRO A 1 183 ? -4.577 -7.487 39.749 1.00 80.94 183 PRO A CA 1
ATOM 1553 C C . PRO A 1 183 ? -4.636 -6.787 41.120 1.00 80.94 183 PRO A C 1
ATOM 1555 O O . PRO A 1 183 ? -5.026 -5.629 41.221 1.00 80.94 183 PRO A O 1
ATOM 1558 N N . GLN A 1 184 ? -4.172 -7.448 42.183 1.00 82.31 184 GLN A N 1
ATOM 1559 C CA . GLN A 1 184 ? -4.099 -6.898 43.543 1.00 82.31 184 GLN A CA 1
ATOM 1560 C C . GLN A 1 184 ? -3.116 -5.719 43.672 1.00 82.31 184 GLN A C 1
ATOM 1562 O O . GLN A 1 184 ? -3.248 -4.877 44.564 1.00 82.31 184 GLN A O 1
ATOM 1567 N N . GLU A 1 185 ? -2.100 -5.649 42.813 1.00 80.56 185 GLU A N 1
ATOM 1568 C CA . GLU A 1 185 ? -1.081 -4.601 42.861 1.00 80.56 185 GLU A CA 1
ATOM 1569 C C . GLU A 1 185 ? -1.601 -3.255 42.348 1.00 80.56 185 GLU A C 1
ATOM 1571 O O . GLU A 1 185 ? -1.089 -2.221 42.782 1.00 80.56 185 GLU A O 1
ATOM 1576 N N . LEU A 1 186 ? -2.680 -3.254 41.557 1.00 82.19 186 LEU A N 1
ATOM 1577 C CA . LEU A 1 186 ? -3.358 -2.039 41.097 1.00 82.19 186 LEU A CA 1
ATOM 1578 C C . LEU A 1 186 ? -4.186 -1.342 42.185 1.00 82.19 186 LEU A C 1
ATOM 1580 O O . LEU A 1 186 ? -4.457 -0.149 42.071 1.00 82.19 186 LEU A O 1
ATOM 1584 N N . LEU A 1 187 ? -4.556 -2.033 43.267 1.00 84.75 187 LEU A N 1
ATOM 1585 C CA . LEU A 1 187 ? -5.274 -1.398 44.376 1.00 84.75 187 LEU A CA 1
ATOM 1586 C C . LEU A 1 187 ? -4.415 -0.297 45.011 1.00 84.75 187 LEU A C 1
ATOM 1588 O O . LEU A 1 187 ? -3.246 -0.516 45.339 1.00 84.75 187 LEU A O 1
ATOM 1592 N N . GLY A 1 188 ? -4.998 0.882 45.205 1.00 82.38 188 GLY A N 1
ATOM 1593 C CA . GLY A 1 188 ? -4.337 2.066 45.745 1.00 82.38 188 GLY A CA 1
ATOM 1594 C C . GLY A 1 188 ? -3.508 2.852 44.729 1.00 82.38 188 GLY A C 1
ATOM 1595 O O . GLY A 1 188 ? -2.870 3.827 45.119 1.00 82.38 188 GLY A O 1
ATOM 1596 N N . VAL A 1 189 ? -3.488 2.477 43.449 1.00 84.62 189 VAL A N 1
ATOM 1597 C CA . VAL A 1 189 ? -2.824 3.276 42.407 1.00 84.62 189 VAL A CA 1
ATOM 1598 C C . VAL A 1 189 ? -3.587 4.584 42.184 1.00 84.62 189 VAL A C 1
ATOM 1600 O O . VAL A 1 189 ? -4.817 4.603 42.199 1.00 84.62 189 VAL A O 1
ATOM 1603 N N . ARG A 1 190 ? -2.855 5.691 42.017 1.00 84.31 190 ARG A N 1
ATOM 1604 C CA . ARG A 1 190 ? -3.425 7.013 41.723 1.00 84.31 190 ARG A CA 1
ATOM 1605 C C . ARG A 1 190 ? -3.928 7.043 40.281 1.00 84.31 190 ARG A C 1
ATOM 1607 O O . ARG A 1 190 ? -3.190 6.691 39.367 1.00 84.31 190 ARG A O 1
ATOM 1614 N N . ALA A 1 191 ? -5.164 7.488 40.101 1.00 82.88 191 ALA A N 1
ATOM 1615 C CA . ALA A 1 191 ? -5.782 7.725 38.806 1.00 82.88 191 ALA A CA 1
ATOM 1616 C C . ALA A 1 191 ? -5.921 9.232 38.570 1.00 82.88 191 ALA A C 1
ATOM 1618 O O . ALA A 1 191 ? -6.241 9.980 39.496 1.00 82.88 191 ALA A O 1
ATOM 1619 N N . ILE A 1 192 ? -5.668 9.670 37.340 1.00 83.00 192 ILE A N 1
ATOM 1620 C CA . ILE A 1 192 ? -5.782 11.067 36.924 1.00 83.00 192 ILE A CA 1
ATOM 1621 C C . ILE A 1 192 ? -6.513 11.077 35.587 1.00 83.00 192 ILE A C 1
ATOM 1623 O O . ILE A 1 192 ? -6.074 10.412 34.651 1.00 83.00 192 ILE A O 1
ATOM 1627 N N . ASP A 1 193 ? -7.593 11.844 35.495 1.00 79.44 193 ASP A N 1
ATOM 1628 C CA . ASP A 1 193 ? -8.301 12.104 34.245 1.00 79.44 193 ASP A CA 1
ATOM 1629 C C . ASP A 1 193 ? -8.195 13.595 33.895 1.00 79.44 193 ASP A C 1
ATOM 1631 O O . ASP A 1 193 ? -8.916 14.423 34.462 1.00 79.44 193 ASP A O 1
ATOM 1635 N N . PRO A 1 194 ? -7.272 13.958 32.986 1.00 75.75 194 PRO A N 1
ATOM 1636 C CA . PRO A 1 194 ? -7.127 15.324 32.508 1.00 75.75 194 PRO A CA 1
ATOM 1637 C C . PRO A 1 194 ? -7.963 15.625 31.252 1.00 75.75 194 PRO A C 1
ATOM 1639 O O . PRO A 1 194 ? -7.856 16.732 30.731 1.00 75.75 194 PRO A O 1
ATOM 1642 N N . ILE A 1 195 ? -8.725 14.662 30.712 1.00 71.75 195 ILE A N 1
ATOM 1643 C CA . ILE A 1 195 ? -9.312 14.752 29.362 1.00 71.75 195 ILE A CA 1
ATOM 1644 C C . ILE A 1 195 ? -10.838 14.860 29.404 1.00 71.75 195 ILE A C 1
ATOM 1646 O O . ILE A 1 195 ? -11.404 15.656 28.656 1.00 71.75 195 ILE A O 1
ATOM 1650 N N . SER A 1 196 ? -11.525 14.088 30.250 1.00 69.12 196 SER A N 1
ATOM 1651 C CA . SER A 1 196 ? -12.994 13.986 30.177 1.00 69.12 196 SER A CA 1
ATOM 1652 C C . SER A 1 196 ? -13.732 15.229 30.692 1.00 69.12 196 SER A C 1
ATOM 1654 O O . SER A 1 196 ? -14.941 15.357 30.495 1.00 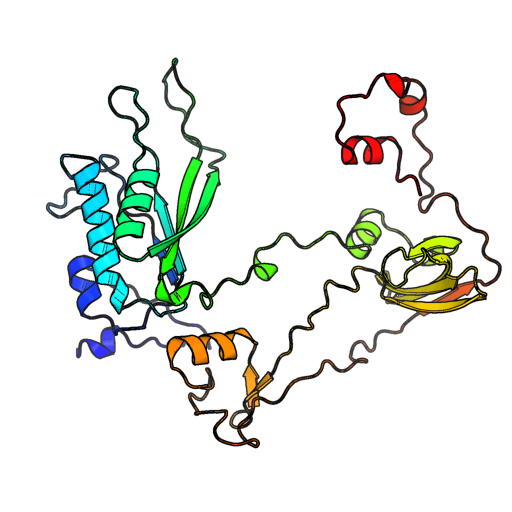69.12 196 SER A O 1
ATOM 1656 N N . GLY A 1 197 ? -13.036 16.156 31.358 1.00 69.38 197 GLY A N 1
ATOM 1657 C CA . GLY A 1 197 ? -13.609 17.367 31.947 1.00 69.38 197 GLY A CA 1
ATOM 1658 C C . GLY A 1 197 ? -12.792 18.631 31.671 1.00 69.38 197 GLY A C 1
ATOM 1659 O O . GLY A 1 197 ? -11.706 18.587 31.104 1.00 69.38 197 GLY A O 1
ATOM 1660 N N . ARG A 1 198 ? -13.322 19.789 32.093 1.00 69.81 198 ARG A N 1
ATOM 1661 C CA . ARG A 1 198 ? -12.585 21.072 32.064 1.00 69.81 198 ARG A CA 1
ATOM 1662 C C . ARG A 1 198 ? -11.513 21.170 33.152 1.00 69.81 198 ARG A C 1
ATOM 1664 O O . ARG A 1 198 ? -10.580 21.952 33.007 1.00 69.81 198 ARG A O 1
ATOM 1671 N N . GLU A 1 199 ? -11.675 20.409 34.228 1.00 78.25 199 GLU A N 1
ATOM 1672 C CA . GLU A 1 199 ? -10.742 20.320 35.347 1.00 78.25 199 GLU A CA 1
ATOM 1673 C C . GLU A 1 199 ? -10.231 18.886 35.463 1.00 78.25 199 GLU A C 1
ATOM 1675 O O . GLU A 1 199 ? -10.977 17.933 35.223 1.00 78.25 199 GLU A O 1
ATOM 1680 N N . THR A 1 200 ? -8.961 18.743 35.838 1.00 81.62 200 THR A N 1
ATOM 1681 C CA . THR A 1 200 ? -8.336 17.441 36.061 1.00 81.62 200 THR A CA 1
ATOM 1682 C C . THR A 1 200 ? -8.962 16.766 37.273 1.00 81.62 200 THR A C 1
ATOM 1684 O O . THR A 1 200 ? -8.891 17.291 38.386 1.00 81.62 200 THR A O 1
ATOM 1687 N N . LYS A 1 201 ? -9.528 15.576 37.075 1.00 84.81 201 LYS A N 1
ATOM 1688 C CA . LYS A 1 201 ? -9.996 14.736 38.178 1.00 84.81 201 LYS A CA 1
ATOM 1689 C C . LYS A 1 201 ? -8.858 13.864 38.678 1.00 84.81 201 LYS A C 1
ATOM 1691 O O . LYS A 1 201 ? -8.104 13.294 37.894 1.00 84.81 201 LYS A O 1
ATOM 1696 N N . GLU A 1 202 ? -8.760 13.730 39.991 1.00 87.31 202 GLU A N 1
ATOM 1697 C CA . GLU A 1 202 ? -7.833 12.805 40.634 1.00 87.31 202 GLU A CA 1
ATOM 1698 C C . GLU A 1 202 ? -8.592 11.833 41.529 1.00 87.31 202 GLU A C 1
ATOM 1700 O O . GLU A 1 202 ? -9.592 12.185 42.162 1.00 87.31 202 GLU A O 1
ATOM 1705 N N . GLY A 1 203 ? -8.114 10.596 41.569 1.00 87.88 203 GLY A N 1
ATOM 1706 C CA . GLY A 1 203 ? -8.729 9.519 42.319 1.00 87.88 203 GLY A CA 1
ATOM 1707 C C . GLY A 1 203 ? -7.748 8.401 42.631 1.00 87.88 203 GLY A C 1
ATOM 1708 O O . GLY A 1 203 ? -6.539 8.494 42.395 1.00 87.88 203 GLY A O 1
ATOM 1709 N N . LYS A 1 204 ? -8.282 7.315 43.176 1.00 89.19 204 LYS A N 1
ATOM 1710 C CA . LYS A 1 204 ? -7.526 6.104 43.494 1.00 89.19 204 LYS A CA 1
ATOM 1711 C C . LYS A 1 204 ? -8.281 4.861 43.047 1.00 89.19 204 LYS A C 1
ATOM 1713 O O . LYS A 1 204 ? -9.503 4.804 43.142 1.00 89.19 204 LYS A O 1
ATOM 1718 N N . VAL A 1 205 ? -7.548 3.843 42.620 1.00 88.62 205 VAL A N 1
ATOM 1719 C CA . VAL A 1 205 ? -8.120 2.534 42.294 1.00 88.62 205 VAL A CA 1
ATOM 1720 C C . VAL A 1 205 ? -8.462 1.800 43.592 1.00 88.62 205 VAL A C 1
ATOM 1722 O O . VAL A 1 205 ? -7.580 1.528 44.406 1.00 88.62 205 VAL A O 1
ATOM 1725 N N . ILE A 1 206 ? -9.737 1.483 43.793 1.00 90.19 206 ILE A N 1
ATOM 1726 C CA . ILE A 1 206 ? -10.260 0.759 44.967 1.00 90.19 206 ILE A CA 1
ATOM 1727 C C . ILE A 1 206 ? -10.752 -0.645 44.626 1.00 90.19 206 ILE A C 1
ATOM 1729 O O . ILE A 1 206 ? -11.031 -1.426 45.531 1.00 90.19 206 ILE A O 1
ATOM 1733 N N . GLY A 1 207 ? -10.855 -0.987 43.344 1.00 88.88 207 GLY A N 1
ATOM 1734 C CA . GLY A 1 207 ? -11.279 -2.312 42.922 1.00 88.88 207 GLY A CA 1
ATOM 1735 C C . GLY A 1 207 ? -10.798 -2.676 41.529 1.00 88.88 207 GLY A C 1
ATOM 1736 O O . GLY A 1 207 ? -10.427 -1.806 40.744 1.00 88.88 207 GLY A O 1
ATOM 1737 N N . VAL A 1 208 ? -10.762 -3.973 41.242 1.00 88.19 208 VAL A N 1
ATOM 1738 C CA . VAL A 1 208 ? -10.275 -4.522 39.973 1.00 88.19 208 VAL A CA 1
ATOM 1739 C C . VAL A 1 208 ? -11.102 -5.748 39.596 1.00 88.19 208 VAL A C 1
ATOM 1741 O O . VAL A 1 208 ? -11.296 -6.645 40.422 1.00 88.19 208 VAL A O 1
ATOM 1744 N N . ARG A 1 209 ? -11.549 -5.802 38.340 1.00 86.38 209 ARG A N 1
ATOM 1745 C CA . ARG A 1 209 ? -12.168 -6.975 37.708 1.00 86.38 209 ARG A CA 1
ATOM 1746 C C . ARG A 1 209 ? -11.187 -7.608 36.744 1.00 86.38 209 ARG A C 1
ATOM 1748 O O . ARG A 1 209 ? -10.551 -6.906 35.961 1.00 86.38 209 ARG A O 1
ATOM 1755 N N . TYR A 1 210 ? -11.055 -8.927 36.800 1.00 83.19 210 TYR A N 1
ATOM 1756 C CA . TYR A 1 210 ? -10.081 -9.653 35.992 1.00 83.19 210 TYR A CA 1
ATOM 1757 C C . TYR A 1 210 ? -10.526 -11.090 35.706 1.00 83.19 210 TYR A C 1
ATOM 1759 O O . TYR A 1 210 ? -11.293 -11.693 36.459 1.00 83.19 210 TYR A O 1
ATOM 1767 N N . THR A 1 211 ? -9.993 -11.659 34.628 1.00 81.75 211 THR A N 1
ATOM 1768 C CA . THR A 1 211 ? -10.139 -13.069 34.251 1.00 81.75 211 THR A CA 1
ATOM 1769 C C . THR A 1 211 ? -8.772 -13.732 34.216 1.00 81.75 211 THR A C 1
ATOM 1771 O O . THR A 1 211 ? -7.889 -13.325 33.468 1.00 81.75 211 THR A O 1
ATOM 1774 N N . GLN A 1 212 ? -8.587 -14.769 35.040 1.00 76.44 212 GLN A N 1
ATOM 1775 C CA . GLN A 1 212 ? -7.297 -15.440 35.266 1.00 76.44 212 GLN A CA 1
ATOM 1776 C C . GLN A 1 212 ? -6.177 -14.457 35.667 1.00 76.44 212 GLN A C 1
ATOM 1778 O O . GLN A 1 212 ? -6.014 -14.191 36.856 1.00 76.44 212 GLN A O 1
ATOM 1783 N N . THR A 1 213 ? -5.434 -13.918 34.697 1.00 66.25 213 THR A N 1
ATOM 1784 C CA . THR A 1 213 ? -4.366 -12.915 34.863 1.00 66.25 213 THR A CA 1
ATOM 1785 C C . THR A 1 213 ? -4.640 -11.607 34.116 1.00 66.25 213 THR A C 1
ATOM 1787 O O . THR A 1 213 ? -3.921 -10.636 34.322 1.00 66.25 213 THR A O 1
ATOM 1790 N N . LYS A 1 214 ? -5.666 -11.559 33.259 1.00 74.31 214 LYS A N 1
ATOM 1791 C CA . LYS A 1 214 ? -5.996 -10.395 32.435 1.00 74.31 214 LYS A CA 1
ATOM 1792 C C . LYS A 1 214 ? -6.931 -9.460 33.192 1.00 74.31 214 LYS A C 1
ATOM 1794 O O . LYS A 1 214 ? -8.029 -9.859 33.575 1.00 74.31 214 LYS A O 1
ATOM 1799 N N . ILE A 1 215 ? -6.511 -8.216 33.380 1.00 77.62 215 ILE A N 1
ATOM 1800 C CA . ILE A 1 215 ? -7.338 -7.173 33.991 1.00 77.62 215 ILE A CA 1
ATOM 1801 C C . ILE A 1 215 ? -8.341 -6.662 32.948 1.00 77.62 215 ILE A C 1
ATOM 1803 O O . ILE A 1 215 ? -7.985 -6.466 31.790 1.00 77.62 215 ILE A O 1
ATOM 1807 N N . LEU A 1 216 ? -9.599 -6.497 33.353 1.00 77.81 216 LEU A N 1
ATOM 1808 C CA . LEU A 1 216 ? -10.696 -6.049 32.494 1.00 77.81 216 LEU A CA 1
ATOM 1809 C C . LEU A 1 216 ? -11.103 -4.615 32.825 1.00 77.81 216 LEU A C 1
ATOM 1811 O O . LEU A 1 216 ? -11.154 -3.768 31.941 1.00 77.81 216 LEU A O 1
ATOM 1815 N N . GLU A 1 217 ? -11.369 -4.336 34.101 1.00 84.31 217 GLU A N 1
ATOM 1816 C CA . GLU A 1 217 ? -11.846 -3.031 34.564 1.00 84.31 217 GLU A CA 1
ATOM 1817 C C . GLU A 1 217 ? -11.210 -2.673 35.910 1.00 84.31 217 GLU A C 1
ATOM 1819 O O . GLU A 1 217 ? -10.881 -3.549 36.717 1.00 84.31 217 GLU A O 1
ATOM 1824 N N . VAL A 1 218 ? -11.077 -1.375 36.171 1.00 87.12 218 VAL A N 1
ATOM 1825 C CA . VAL A 1 218 ? -10.656 -0.818 37.458 1.00 87.12 218 VAL A CA 1
ATOM 1826 C C . VAL A 1 218 ? -11.743 0.098 38.009 1.00 87.12 218 VAL A C 1
ATOM 1828 O O . VAL A 1 218 ? -12.293 0.931 37.294 1.00 87.12 218 VAL A O 1
ATOM 1831 N N . LEU A 1 219 ? -12.056 -0.060 39.292 1.00 89.56 219 LEU A N 1
ATOM 1832 C CA . LEU A 1 219 ? -12.965 0.810 40.025 1.00 89.56 219 LEU A CA 1
ATOM 1833 C C . LEU A 1 219 ? -12.161 1.959 40.608 1.00 89.56 219 LEU A C 1
ATOM 1835 O O . LEU A 1 219 ? -11.295 1.744 41.465 1.00 89.56 219 LEU A O 1
ATOM 1839 N N . ILE A 1 220 ? -12.462 3.171 40.166 1.00 88.56 220 ILE A N 1
ATOM 1840 C CA . ILE A 1 220 ? -11.817 4.387 40.643 1.00 88.56 220 ILE A CA 1
ATOM 1841 C C . ILE A 1 220 ? -12.759 5.080 41.615 1.00 88.56 220 ILE A C 1
ATOM 1843 O O . ILE A 1 220 ? -13.932 5.280 41.321 1.00 88.56 220 ILE A O 1
ATOM 1847 N N . GLN A 1 221 ? -12.229 5.454 42.775 1.00 91.19 221 GLN A N 1
ATOM 1848 C CA . GLN A 1 221 ? -12.851 6.404 43.681 1.00 91.19 221 GLN A CA 1
ATOM 1849 C C . GLN A 1 221 ? -12.210 7.770 43.465 1.00 91.19 221 GLN A C 1
ATOM 1851 O O . GLN A 1 221 ? -11.024 7.957 43.756 1.00 91.19 221 GLN A O 1
ATOM 1856 N N . TRP A 1 222 ? -12.995 8.713 42.964 1.00 89.62 222 TRP A N 1
ATOM 1857 C CA . TRP A 1 222 ? -12.577 10.088 42.736 1.00 89.62 222 TRP A CA 1
ATOM 1858 C C . TRP A 1 222 ? -12.586 10.895 44.036 1.00 89.62 222 TRP A C 1
ATOM 1860 O O . TRP A 1 222 ? -13.293 10.573 44.995 1.00 89.62 222 TRP A O 1
ATOM 1870 N N . ASN A 1 223 ? -11.802 11.973 44.073 1.00 86.50 223 ASN A N 1
ATOM 1871 C CA . ASN A 1 223 ? -11.729 12.866 45.233 1.00 86.50 223 ASN A CA 1
ATOM 1872 C C . ASN A 1 223 ? -13.052 13.601 45.519 1.00 86.50 223 ASN A C 1
ATOM 1874 O O . ASN A 1 223 ? -13.264 14.050 46.643 1.00 86.50 223 ASN A O 1
ATOM 1878 N N . ASP A 1 224 ? -13.946 13.700 44.531 1.00 84.69 224 ASP A N 1
ATOM 1879 C CA . ASP A 1 224 ? -15.307 14.232 44.687 1.00 84.69 224 ASP A CA 1
ATOM 1880 C C . ASP A 1 224 ? -16.279 13.232 45.354 1.00 84.69 224 ASP A C 1
ATOM 1882 O O . ASP A 1 224 ? -17.434 13.563 45.615 1.00 84.69 224 ASP A O 1
ATOM 1886 N N . GLY A 1 225 ? -15.808 12.018 45.664 1.00 82.25 225 GLY A N 1
ATOM 1887 C CA . GLY A 1 225 ? -16.577 10.954 46.301 1.00 82.25 225 GLY A CA 1
ATOM 1888 C C . GLY A 1 225 ? -17.311 10.034 45.326 1.00 82.25 225 GLY A C 1
ATOM 1889 O O . GLY A 1 225 ? -17.870 9.027 45.768 1.00 82.25 225 GLY A O 1
ATOM 1890 N N . THR A 1 226 ? -17.295 10.325 44.023 1.00 88.56 226 THR A N 1
ATOM 1891 C CA . THR A 1 226 ? -17.904 9.458 43.010 1.00 88.56 226 THR A CA 1
ATOM 1892 C C . THR A 1 226 ? -17.058 8.211 42.750 1.00 88.56 226 THR A C 1
ATOM 1894 O O . THR A 1 226 ? -15.849 8.178 42.998 1.00 88.56 226 THR A O 1
ATOM 1897 N N . GLN A 1 227 ? -17.717 7.145 42.293 1.00 90.12 227 GLN A N 1
ATOM 1898 C CA . GLN A 1 227 ? -17.079 5.878 41.951 1.00 90.12 227 GLN A CA 1
ATOM 1899 C C . GLN A 1 227 ? -17.526 5.433 40.566 1.00 90.12 227 GLN A C 1
ATOM 1901 O O . GLN A 1 227 ? -18.721 5.457 40.272 1.00 90.12 227 GLN A O 1
ATOM 1906 N N . GLU A 1 228 ? -16.585 4.988 39.742 1.00 87.44 228 GLU A N 1
ATOM 1907 C CA . GLU A 1 228 ? -16.892 4.451 38.418 1.00 87.44 228 GLU A CA 1
ATOM 1908 C C . GLU A 1 228 ? -15.949 3.313 38.031 1.00 87.44 228 GLU A C 1
ATOM 1910 O O . GLU A 1 228 ? -14.772 3.293 38.404 1.00 87.44 228 GLU A O 1
ATOM 1915 N N . TRP A 1 229 ? -16.490 2.351 37.287 1.00 84.56 229 TRP A N 1
ATOM 1916 C CA . TRP A 1 229 ? -15.707 1.307 36.643 1.00 84.56 229 TRP A CA 1
ATOM 1917 C C . TRP A 1 229 ? -15.241 1.814 35.287 1.00 84.56 229 TRP A C 1
ATOM 1919 O O . TRP A 1 229 ? -16.067 2.195 34.459 1.00 84.56 229 TRP A O 1
ATOM 1929 N N . LEU A 1 230 ? -13.930 1.796 35.063 1.00 80.62 230 LEU A N 1
ATOM 1930 C CA . LEU A 1 230 ? -13.338 2.098 33.767 1.00 80.62 230 LEU A CA 1
ATOM 1931 C C . LEU A 1 230 ? -12.650 0.856 33.197 1.00 80.62 230 LEU A C 1
ATOM 1933 O O . LEU A 1 230 ? -12.000 0.124 33.951 1.00 80.62 230 LEU A O 1
ATOM 1937 N N . PRO A 1 231 ? -12.740 0.620 31.878 1.00 77.06 231 PRO A N 1
ATOM 1938 C CA . PRO A 1 231 ? -12.003 -0.456 31.232 1.00 77.06 231 PRO A CA 1
ATOM 1939 C C . PRO A 1 231 ? -10.494 -0.231 31.386 1.00 77.06 231 PRO A C 1
ATOM 1941 O O . PRO A 1 231 ? -9.983 0.870 31.172 1.00 77.06 231 PRO A O 1
ATOM 1944 N N . PHE A 1 232 ? -9.775 -1.282 31.770 1.00 74.62 232 PHE A N 1
ATOM 1945 C CA . PHE A 1 232 ? -8.319 -1.277 31.857 1.00 74.62 232 PHE A CA 1
ATOM 1946 C C . PHE A 1 232 ? -7.726 -1.503 30.463 1.00 74.62 232 PHE A C 1
ATOM 1948 O O . PHE A 1 232 ? -8.237 -2.321 29.700 1.00 74.62 232 PHE A O 1
ATOM 1955 N N . GLY A 1 233 ? -6.680 -0.751 30.113 1.00 70.62 233 GLY A N 1
ATOM 1956 C CA . GLY A 1 233 ? -6.119 -0.765 28.763 1.00 70.62 233 GLY A CA 1
ATOM 1957 C C . GLY A 1 233 ? -6.298 0.572 28.053 1.00 70.62 233 GLY A C 1
ATOM 1958 O O . GLY A 1 233 ? -6.134 1.632 28.649 1.00 70.62 233 GLY A O 1
ATOM 1959 N N . ASP A 1 234 ? -6.570 0.520 26.754 1.00 59.84 234 ASP A N 1
ATOM 1960 C CA . ASP A 1 234 ? -6.783 1.706 25.927 1.00 59.84 234 ASP A CA 1
ATOM 1961 C C . ASP A 1 234 ? -8.277 1.821 25.566 1.00 59.84 234 ASP A C 1
ATOM 1963 O O . ASP A 1 234 ? -8.728 1.144 24.635 1.00 59.84 234 ASP A O 1
ATOM 1967 N N . PRO A 1 235 ? -9.060 2.643 26.298 1.00 52.31 235 PRO A N 1
ATOM 1968 C CA . PRO A 1 235 ? -10.487 2.835 26.031 1.00 52.31 235 PRO A CA 1
ATOM 1969 C C . PRO A 1 235 ? -10.756 3.424 24.640 1.00 52.31 235 PRO A C 1
ATOM 1971 O O . PRO A 1 235 ? -11.835 3.221 24.089 1.00 52.31 235 PRO A O 1
ATOM 1974 N N . LEU A 1 236 ? -9.776 4.119 24.053 1.00 49.47 236 LEU A N 1
ATOM 1975 C CA . LEU A 1 236 ? -9.888 4.744 22.737 1.00 49.47 236 LEU A CA 1
ATOM 1976 C C . LEU A 1 236 ? -9.465 3.809 21.602 1.00 49.47 236 LEU A C 1
ATOM 1978 O O . LEU A 1 236 ? -9.862 4.034 20.468 1.00 49.47 236 LEU A O 1
ATOM 1982 N N . LYS A 1 237 ? -8.718 2.730 21.862 1.00 51.72 237 LYS A N 1
ATOM 1983 C CA . LYS A 1 237 ? -8.342 1.761 20.812 1.00 51.72 237 LYS A CA 1
ATOM 1984 C C . LYS A 1 237 ? -9.520 0.978 20.251 1.00 51.72 237 LYS A C 1
ATOM 1986 O O . LYS A 1 237 ? -9.446 0.486 19.130 1.00 51.72 237 LYS A O 1
ATOM 1991 N N . ASN A 1 238 ? -10.579 0.852 21.044 1.00 45.31 238 ASN A N 1
ATOM 1992 C CA . ASN A 1 238 ? -11.842 0.257 20.623 1.00 45.31 238 ASN A CA 1
ATOM 1993 C C . ASN A 1 238 ? -12.792 1.302 20.009 1.00 45.31 238 ASN A C 1
ATOM 1995 O O . ASN A 1 238 ? -13.944 0.979 19.744 1.00 45.31 238 ASN A O 1
ATOM 1999 N N . TYR A 1 239 ? -12.324 2.537 19.788 1.00 41.38 239 TYR A N 1
ATOM 2000 C CA . TYR A 1 239 ? -13.097 3.655 19.261 1.00 41.38 239 TYR A CA 1
ATOM 2001 C C . TYR A 1 239 ? -12.426 4.213 17.986 1.00 41.38 239 TYR A C 1
ATOM 2003 O O . TYR A 1 239 ? -11.292 4.684 18.049 1.00 41.38 239 TYR A O 1
ATOM 2011 N N . PRO A 1 240 ? -13.086 4.215 16.817 1.00 49.00 240 PRO A N 1
ATOM 2012 C CA . PRO A 1 240 ? -14.432 3.723 16.561 1.00 49.00 240 PRO A CA 1
ATOM 2013 C C . PRO A 1 240 ? -14.461 2.193 16.606 1.00 49.00 240 PRO A C 1
ATOM 2015 O O . PRO A 1 240 ? -13.570 1.527 16.075 1.00 49.00 240 PRO A O 1
ATOM 2018 N N . GLU A 1 241 ? -15.496 1.630 17.232 1.00 56.44 241 GLU A N 1
ATOM 2019 C CA . GLU A 1 241 ? -15.784 0.204 17.112 1.00 56.44 241 GLU A CA 1
ATOM 2020 C C . GLU A 1 241 ? -15.779 -0.127 15.619 1.00 56.44 241 GLU A C 1
ATOM 2022 O O . GLU A 1 241 ? -16.427 0.568 14.833 1.00 56.44 241 GLU A O 1
ATOM 2027 N N . LYS A 1 242 ? -15.025 -1.144 15.190 1.00 63.81 242 LYS A N 1
ATOM 2028 C CA . LYS A 1 242 ? -15.138 -1.631 13.813 1.00 63.81 242 LYS A CA 1
ATOM 2029 C C . LYS A 1 242 ? -16.550 -2.158 13.632 1.00 63.81 242 LYS A C 1
ATOM 2031 O O . LYS A 1 242 ? -16.827 -3.313 13.952 1.00 63.81 242 LYS A O 1
ATOM 2036 N N . ILE A 1 243 ? -17.439 -1.300 13.142 1.00 72.25 243 ILE A N 1
ATOM 2037 C CA . ILE A 1 243 ? -18.813 -1.674 12.859 1.00 72.25 243 ILE A CA 1
ATOM 2038 C C . ILE A 1 243 ? -18.738 -2.680 11.722 1.00 72.25 243 ILE A C 1
ATOM 2040 O O . ILE A 1 243 ? -18.363 -2.369 10.590 1.00 72.25 243 ILE A O 1
ATOM 2044 N N . SER A 1 244 ? -19.040 -3.921 12.072 1.00 82.19 244 SER A N 1
ATOM 2045 C CA . SER A 1 244 ? -19.283 -4.960 11.093 1.00 82.19 244 SER A CA 1
ATOM 2046 C C . SER A 1 244 ? -20.744 -4.870 10.692 1.00 82.19 244 SER A C 1
ATOM 2048 O O . SER A 1 244 ? -21.608 -4.536 11.497 1.00 82.19 244 SER A O 1
ATOM 2050 N N . PHE A 1 245 ? -21.024 -5.165 9.441 1.00 88.94 245 PHE A N 1
ATOM 2051 C CA . PHE A 1 245 ? -22.358 -5.221 8.884 1.00 88.94 245 PHE A CA 1
ATOM 2052 C C . PHE A 1 245 ? -22.624 -6.641 8.392 1.00 88.94 245 PHE A C 1
ATOM 2054 O O . PHE A 1 245 ? -21.700 -7.436 8.220 1.00 88.94 245 PHE A O 1
ATOM 2061 N N . SER A 1 246 ? -23.880 -6.970 8.139 1.00 91.88 246 SER A N 1
ATOM 2062 C CA . SER A 1 246 ? -24.258 -8.146 7.370 1.00 91.88 246 SER A CA 1
ATOM 2063 C C . SER A 1 246 ? -25.112 -7.745 6.175 1.00 91.88 246 SER A C 1
ATOM 2065 O O . SER A 1 246 ? -25.878 -6.778 6.208 1.00 91.88 246 SER A O 1
ATOM 2067 N N . CYS A 1 247 ? -24.957 -8.485 5.081 1.00 91.31 247 CYS A N 1
ATOM 2068 C CA . CYS A 1 247 ? -25.789 -8.310 3.904 1.00 91.31 247 CYS A CA 1
ATOM 2069 C C . CYS A 1 247 ? -27.231 -8.753 4.216 1.00 91.31 247 CYS A C 1
ATOM 2071 O O . CYS A 1 247 ? -27.422 -9.902 4.620 1.00 91.31 247 CYS A O 1
ATOM 2073 N N . PRO A 1 248 ? -28.261 -7.928 3.955 1.00 90.56 248 PRO A N 1
ATOM 2074 C CA . PRO A 1 248 ? -29.654 -8.301 4.222 1.00 90.56 248 PRO A CA 1
ATOM 2075 C C . PRO A 1 248 ? -30.163 -9.433 3.313 1.00 90.56 248 PRO A C 1
ATOM 2077 O O . PRO A 1 248 ? -31.138 -10.096 3.646 1.00 90.56 248 PRO A O 1
ATOM 2080 N N . LYS A 1 249 ? -29.505 -9.679 2.168 1.00 90.00 249 LYS A N 1
ATOM 2081 C CA . LYS A 1 249 ? -29.912 -10.704 1.190 1.00 90.00 249 LYS A CA 1
ATOM 2082 C C . LYS A 1 249 ? -29.271 -12.069 1.430 1.00 90.00 249 LYS A C 1
ATOM 2084 O O . LYS A 1 249 ? -29.957 -13.079 1.333 1.00 90.00 249 LYS A O 1
ATOM 2089 N N . CYS A 1 250 ? -27.968 -12.115 1.716 1.00 90.62 250 CYS A N 1
ATOM 2090 C CA . CYS A 1 250 ? -27.234 -13.378 1.888 1.00 90.62 250 CYS A CA 1
ATOM 2091 C C . CYS A 1 250 ? -26.695 -13.611 3.307 1.00 90.62 250 CYS A C 1
ATOM 2093 O O . CYS A 1 250 ? -26.149 -14.677 3.573 1.00 90.62 250 CYS A O 1
ATOM 2095 N N . GLY A 1 251 ? -26.797 -12.632 4.209 1.00 88.56 251 GLY A N 1
ATOM 2096 C CA . GLY A 1 251 ? -26.269 -12.720 5.573 1.00 88.56 251 GLY A CA 1
ATOM 2097 C C . GLY A 1 251 ? -24.742 -12.653 5.685 1.00 88.56 251 GLY A C 1
ATOM 2098 O O . GLY A 1 251 ? -24.223 -12.732 6.796 1.00 88.56 251 GLY A O 1
ATOM 2099 N N . ALA A 1 252 ? -24.012 -12.502 4.574 1.00 88.88 252 ALA A N 1
ATOM 2100 C CA . ALA A 1 252 ? -22.552 -12.440 4.592 1.00 88.88 252 ALA A CA 1
ATOM 2101 C C . ALA A 1 252 ? -22.043 -11.232 5.401 1.00 88.88 252 ALA A C 1
ATOM 2103 O O . ALA A 1 252 ? -22.639 -10.153 5.297 1.00 88.88 252 ALA A O 1
ATOM 2104 N N . PRO A 1 253 ? -20.953 -11.385 6.176 1.00 88.44 253 PRO A N 1
ATOM 2105 C CA . PRO A 1 253 ? -20.346 -10.274 6.893 1.00 88.44 253 PRO A CA 1
ATOM 2106 C C . PRO A 1 253 ? -19.754 -9.264 5.905 1.00 88.44 253 PRO A C 1
ATOM 2108 O O . PRO A 1 253 ? -19.207 -9.631 4.868 1.00 88.44 253 PRO A O 1
ATOM 2111 N N . MET A 1 254 ? -19.860 -7.989 6.247 1.00 87.75 254 MET A N 1
ATOM 2112 C CA . MET A 1 254 ? -19.338 -6.859 5.489 1.00 87.75 254 MET A CA 1
ATOM 2113 C C . MET A 1 254 ? -18.633 -5.913 6.456 1.00 87.75 254 MET A C 1
ATOM 2115 O O . MET A 1 254 ? -19.094 -5.692 7.572 1.00 87.75 254 MET A O 1
ATOM 2119 N N . ASN A 1 255 ? -17.515 -5.342 6.045 1.00 86.00 255 ASN A N 1
ATOM 2120 C CA . ASN A 1 255 ? -16.816 -4.312 6.802 1.00 86.00 255 ASN A CA 1
ATOM 2121 C C . ASN A 1 255 ? -17.003 -2.938 6.138 1.00 86.00 255 ASN A C 1
ATOM 2123 O O . ASN A 1 255 ? -17.547 -2.820 5.041 1.00 86.00 255 ASN A O 1
ATOM 2127 N N . GLU A 1 256 ? -16.530 -1.883 6.798 1.00 84.50 256 GLU A N 1
ATOM 2128 C CA . GLU A 1 256 ? -16.597 -0.516 6.276 1.00 84.50 256 GLU A CA 1
ATOM 2129 C C . GLU A 1 256 ? -15.938 -0.350 4.892 1.00 84.50 256 GLU A C 1
ATOM 2131 O O . GLU A 1 256 ? -16.420 0.422 4.058 1.00 84.50 256 GLU A O 1
ATOM 2136 N N . TRP A 1 257 ? -14.854 -1.076 4.613 1.00 86.81 257 TRP A N 1
ATOM 2137 C CA . TRP A 1 257 ? -14.170 -1.001 3.325 1.00 86.81 257 TRP A CA 1
ATOM 2138 C C . TRP A 1 257 ? -14.997 -1.605 2.196 1.00 86.81 257 TRP A C 1
ATOM 2140 O O . TRP A 1 257 ? -15.033 -1.012 1.122 1.00 86.81 257 TRP A O 1
ATOM 2150 N N . ASP A 1 258 ? -15.730 -2.693 2.430 1.00 86.94 258 ASP A N 1
ATOM 2151 C CA . ASP A 1 258 ? -16.640 -3.258 1.422 1.00 86.94 258 ASP A CA 1
ATOM 2152 C C . ASP A 1 258 ? -17.663 -2.205 0.957 1.00 86.94 258 ASP A C 1
ATOM 2154 O O . ASP A 1 258 ? -17.964 -2.079 -0.232 1.00 86.94 258 ASP A O 1
ATOM 2158 N N . ILE A 1 259 ? -18.127 -1.368 1.892 1.00 85.06 259 ILE A N 1
ATOM 2159 C CA . ILE A 1 259 ? -19.037 -0.249 1.625 1.00 85.06 259 ILE A CA 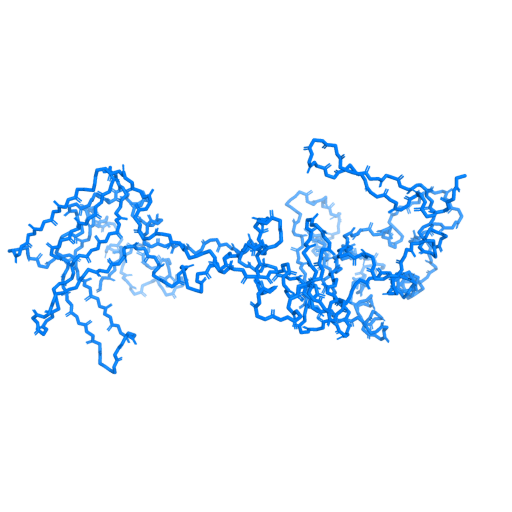1
ATOM 2160 C C . ILE A 1 259 ? -18.334 0.862 0.844 1.00 85.06 259 ILE A C 1
ATOM 2162 O O . ILE A 1 259 ? -18.770 1.244 -0.248 1.00 85.06 259 ILE A O 1
ATOM 2166 N N . ARG A 1 260 ? -17.234 1.387 1.399 1.00 87.25 260 ARG A N 1
ATOM 2167 C CA . ARG A 1 260 ? -16.505 2.532 0.838 1.00 87.25 260 ARG A CA 1
ATOM 2168 C C . ARG A 1 260 ? -15.989 2.238 -0.567 1.00 87.25 260 ARG A C 1
ATOM 2170 O O . ARG A 1 260 ? -16.153 3.065 -1.462 1.00 87.25 260 ARG A O 1
ATOM 2177 N N . LEU A 1 261 ? -15.398 1.061 -0.774 1.00 90.06 261 LEU A N 1
ATOM 2178 C CA . LEU A 1 261 ? -14.809 0.670 -2.053 1.00 90.06 261 LEU A CA 1
ATOM 2179 C C . LEU A 1 261 ? -15.871 0.442 -3.125 1.00 90.06 261 LEU A C 1
ATOM 2181 O O . LEU A 1 261 ? -15.666 0.857 -4.269 1.00 90.06 261 LEU A O 1
ATOM 2185 N N . SER A 1 262 ? -17.011 -0.164 -2.774 1.00 89.12 262 SER A N 1
ATOM 2186 C CA . SER A 1 262 ? -18.113 -0.338 -3.722 1.00 89.12 262 SER A CA 1
ATOM 2187 C C . SER A 1 262 ? -18.645 1.015 -4.195 1.00 89.12 262 SER A C 1
ATOM 2189 O O . SER A 1 262 ? -18.739 1.255 -5.399 1.00 89.12 262 SER A O 1
ATOM 2191 N N . LEU A 1 263 ? -18.931 1.934 -3.267 1.00 89.19 263 LEU A N 1
ATOM 2192 C CA . LEU A 1 263 ? -19.431 3.269 -3.605 1.00 89.19 263 LEU A CA 1
ATOM 2193 C C . LEU A 1 263 ? -18.415 4.072 -4.422 1.00 89.19 263 LEU A C 1
ATOM 2195 O O . LEU A 1 263 ? -18.774 4.672 -5.433 1.00 89.19 263 LEU A O 1
ATOM 2199 N N . ALA A 1 264 ? -17.143 4.056 -4.021 1.00 90.50 264 ALA A N 1
ATOM 2200 C CA . ALA A 1 264 ? -16.100 4.827 -4.684 1.00 90.50 264 ALA A CA 1
ATOM 2201 C C . ALA A 1 264 ? -15.838 4.370 -6.127 1.00 90.50 264 ALA A C 1
ATOM 2203 O O . ALA A 1 264 ? -15.608 5.218 -6.993 1.00 90.50 264 ALA A O 1
ATOM 2204 N N . ASN A 1 265 ? -15.876 3.058 -6.386 1.00 90.06 265 ASN A N 1
ATOM 2205 C CA . ASN A 1 265 ? -15.570 2.496 -7.703 1.00 90.06 265 ASN A CA 1
ATOM 2206 C C . ASN A 1 265 ? -16.792 2.365 -8.616 1.00 90.06 265 ASN A C 1
ATOM 2208 O O . ASN A 1 265 ? -16.655 2.536 -9.823 1.00 90.06 265 ASN A O 1
ATOM 2212 N N . LEU A 1 266 ? -17.968 2.046 -8.068 1.00 89.00 266 LEU A N 1
ATOM 2213 C CA . LEU A 1 266 ? -19.158 1.710 -8.859 1.00 89.00 266 LEU A CA 1
ATOM 2214 C C . LEU A 1 266 ? -20.265 2.767 -8.775 1.00 89.00 266 LEU A C 1
ATOM 2216 O O . LEU A 1 266 ? -21.230 2.684 -9.531 1.00 89.00 266 LEU A O 1
ATOM 2220 N N . GLY A 1 267 ? -20.177 3.719 -7.837 1.00 89.00 267 GLY A N 1
ATOM 2221 C CA . GLY A 1 267 ? -21.249 4.681 -7.546 1.00 89.00 267 GLY A CA 1
ATOM 2222 C C . GLY A 1 267 ? -22.492 4.051 -6.906 1.00 89.00 267 GLY A C 1
ATOM 2223 O O . GLY A 1 267 ? -23.504 4.719 -6.725 1.00 89.00 267 GLY A O 1
ATOM 2224 N N . LYS A 1 268 ? -22.426 2.759 -6.576 1.00 90.69 268 LYS A N 1
ATOM 2225 C CA . LYS A 1 268 ? -23.514 1.961 -6.013 1.00 90.69 268 LYS A CA 1
ATOM 2226 C C . LYS A 1 268 ? -22.964 0.941 -5.032 1.00 90.69 268 LYS A C 1
ATOM 2228 O O . LYS A 1 268 ? -21.789 0.573 -5.098 1.00 90.69 268 LYS A O 1
ATOM 2233 N N . MET A 1 269 ? -23.822 0.476 -4.136 1.00 90.19 269 MET A N 1
ATOM 2234 C CA . MET A 1 269 ? -23.442 -0.494 -3.123 1.00 90.19 269 MET A CA 1
ATOM 2235 C C . MET A 1 269 ? -23.767 -1.914 -3.580 1.00 90.19 269 MET A C 1
ATOM 2237 O O . MET A 1 269 ? -24.928 -2.251 -3.787 1.00 90.19 269 MET A O 1
ATOM 2241 N N . ILE A 1 270 ? -22.743 -2.743 -3.748 1.00 90.94 270 ILE A N 1
ATOM 2242 C CA . ILE A 1 270 ? -22.869 -4.142 -4.145 1.00 90.94 270 ILE A CA 1
ATOM 2243 C C . ILE A 1 270 ? -22.288 -5.015 -3.039 1.00 90.94 270 ILE A C 1
ATOM 2245 O O . ILE A 1 270 ? -21.210 -4.738 -2.519 1.00 90.94 270 ILE A O 1
ATOM 2249 N N . CYS A 1 271 ? -23.012 -6.073 -2.676 1.00 88.56 271 CYS A N 1
ATOM 2250 C CA . CYS A 1 271 ? -22.489 -7.077 -1.758 1.00 88.56 271 CYS A CA 1
ATOM 2251 C C . CYS A 1 271 ? -21.296 -7.809 -2.405 1.00 88.56 271 CYS A C 1
ATOM 2253 O O . CYS A 1 271 ? -21.467 -8.342 -3.502 1.00 88.56 271 CYS A O 1
ATOM 2255 N N . PRO A 1 272 ? -20.127 -7.905 -1.745 1.00 84.25 272 PRO A N 1
ATOM 2256 C CA . PRO A 1 272 ? -18.949 -8.559 -2.321 1.00 84.25 272 PRO A CA 1
ATOM 2257 C C . PRO A 1 272 ? -19.119 -10.074 -2.515 1.00 84.25 272 PRO A C 1
ATOM 2259 O O . PRO A 1 272 ? -18.422 -10.657 -3.338 1.00 84.25 272 PRO A O 1
ATOM 2262 N N . GLU A 1 273 ? -20.037 -10.710 -1.780 1.00 86.06 273 GLU A N 1
ATOM 2263 C CA . GLU A 1 273 ? -20.232 -12.166 -1.826 1.00 86.06 273 GLU A CA 1
ATOM 2264 C C . GLU A 1 273 ? -21.346 -12.603 -2.785 1.00 86.06 273 GLU A C 1
ATOM 2266 O O . GLU A 1 273 ? -21.170 -13.551 -3.541 1.00 86.06 273 GLU A O 1
ATOM 2271 N N . CYS A 1 274 ? -22.504 -11.933 -2.769 1.00 87.56 274 CYS A N 1
ATOM 2272 C CA . CYS A 1 274 ? -23.647 -12.319 -3.613 1.00 87.56 274 CYS A CA 1
ATOM 2273 C C . CYS A 1 274 ? -23.908 -11.371 -4.789 1.00 87.56 274 CYS A C 1
ATOM 2275 O O . CYS A 1 274 ? -24.899 -11.542 -5.494 1.00 87.56 274 CYS A O 1
ATOM 2277 N N . GLU A 1 275 ? -23.072 -10.342 -4.963 1.00 87.56 275 GLU A N 1
ATOM 2278 C CA . GLU A 1 275 ? -2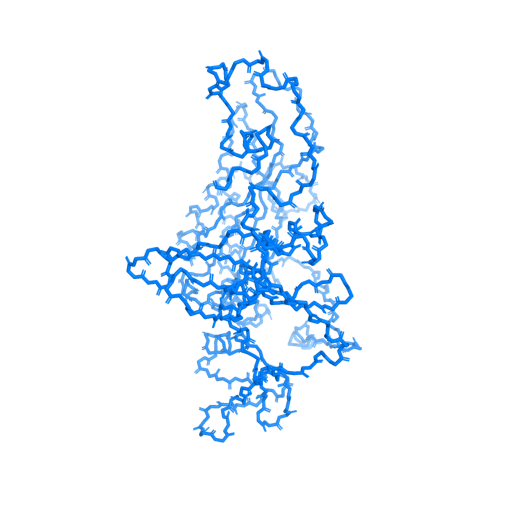3.148 -9.341 -6.040 1.00 87.56 275 GLU A CA 1
ATOM 2279 C C . GLU A 1 275 ? -24.488 -8.588 -6.130 1.00 87.56 275 GLU A C 1
ATOM 2281 O O . GLU A 1 275 ? -24.768 -7.854 -7.081 1.00 87.56 275 GLU A O 1
ATOM 2286 N N . SER A 1 276 ? -25.332 -8.712 -5.105 1.00 89.62 276 SER A N 1
ATOM 2287 C CA . SER A 1 276 ? -26.624 -8.053 -5.072 1.00 89.62 276 SER A CA 1
ATOM 2288 C C . SER A 1 276 ? -26.463 -6.551 -4.862 1.00 89.62 276 SER A C 1
ATOM 2290 O O . SER A 1 276 ? -25.707 -6.124 -3.987 1.00 89.62 276 SER A O 1
ATOM 2292 N N . LEU A 1 277 ? -27.254 -5.764 -5.588 1.00 91.62 277 LEU A N 1
ATOM 2293 C CA . LEU A 1 277 ? -27.404 -4.332 -5.347 1.00 91.62 277 LEU A CA 1
ATOM 2294 C C . LEU A 1 277 ? -28.109 -4.091 -3.999 1.00 91.62 277 LEU A C 1
ATOM 2296 O O . LEU A 1 277 ? -29.159 -4.693 -3.733 1.00 91.62 277 LEU A O 1
ATOM 2300 N N . LEU A 1 278 ? -27.501 -3.243 -3.171 1.00 90.38 278 LEU A N 1
ATOM 2301 C CA . LEU A 1 278 ? -27.941 -2.822 -1.839 1.00 90.38 278 LEU A CA 1
ATOM 2302 C C . LEU A 1 278 ? -28.251 -1.315 -1.828 1.00 90.38 278 LEU A C 1
ATOM 2304 O O . LEU A 1 278 ? -27.906 -0.599 -2.771 1.00 90.38 278 LEU A O 1
ATOM 2308 N N . CYS A 1 279 ? -28.869 -0.836 -0.745 1.00 88.69 279 CYS A N 1
ATOM 2309 C CA . CYS A 1 279 ? -29.208 0.576 -0.526 1.00 88.69 279 CYS A CA 1
ATOM 2310 C C . CYS A 1 279 ? -30.144 1.206 -1.574 1.00 88.69 279 CYS A C 1
ATOM 2312 O O . CYS A 1 279 ? -30.023 2.392 -1.877 1.00 88.69 279 CYS A O 1
ATOM 2314 N N . LEU A 1 280 ? -31.082 0.425 -2.116 1.00 87.50 280 LEU A N 1
ATOM 2315 C CA . LEU A 1 280 ? -32.167 0.936 -2.969 1.00 87.50 280 LEU A CA 1
ATOM 2316 C C . LEU A 1 280 ? -33.344 1.461 -2.139 1.00 87.50 280 LEU A C 1
ATOM 2318 O O . LEU A 1 280 ? -33.986 2.444 -2.497 1.00 87.50 280 LEU A O 1
ATOM 2322 N N . ASP A 1 281 ? -33.587 0.799 -1.017 1.00 89.38 281 ASP A N 1
ATOM 2323 C CA . ASP A 1 281 ? -34.645 1.053 -0.050 1.00 89.38 281 ASP A CA 1
ATOM 2324 C C . ASP A 1 281 ? -34.131 0.691 1.361 1.00 89.38 281 ASP A C 1
ATOM 2326 O O . ASP A 1 281 ? -33.108 0.000 1.476 1.00 89.38 281 ASP A O 1
ATOM 2330 N N . PRO A 1 282 ? -34.808 1.134 2.435 1.00 88.00 282 PRO A N 1
ATOM 2331 C CA . PRO A 1 282 ? -34.379 0.864 3.807 1.00 88.00 282 PRO A CA 1
ATOM 2332 C C . PRO A 1 282 ? -34.242 -0.623 4.174 1.00 88.00 282 PRO A C 1
ATOM 2334 O O . PRO A 1 282 ? -33.482 -0.943 5.084 1.00 88.00 282 PRO A O 1
ATOM 2337 N N . GLU A 1 283 ? -34.933 -1.539 3.487 1.00 87.56 283 GLU A N 1
ATOM 2338 C CA . GLU A 1 283 ? -34.857 -2.983 3.761 1.00 87.56 283 GLU A CA 1
ATOM 2339 C C . GLU A 1 283 ? -33.569 -3.600 3.197 1.00 87.56 283 GLU A C 1
ATOM 2341 O O . GLU A 1 283 ? -33.071 -4.613 3.688 1.00 87.56 283 GLU A O 1
ATOM 2346 N N . THR A 1 284 ? -32.987 -2.964 2.179 1.00 89.81 284 THR A N 1
ATOM 2347 C CA . THR A 1 284 ? -31.724 -3.382 1.553 1.00 89.81 284 THR A CA 1
ATOM 2348 C C . THR A 1 284 ? -30.480 -2.736 2.167 1.00 89.81 284 THR A C 1
ATOM 2350 O O . THR A 1 284 ? -29.387 -2.859 1.601 1.00 89.81 284 THR A O 1
ATOM 2353 N N . PHE A 1 285 ? -30.609 -2.050 3.305 1.00 90.44 285 PHE A N 1
ATOM 2354 C CA . PHE A 1 28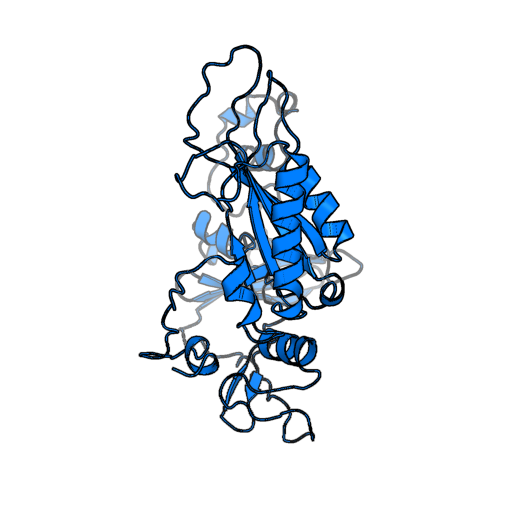5 ? -29.467 -1.468 4.011 1.00 90.44 285 PHE A CA 1
ATOM 2355 C C . PHE A 1 285 ? -28.649 -2.562 4.722 1.00 90.44 285 PHE A C 1
ATOM 2357 O O . PHE A 1 285 ? -29.230 -3.490 5.287 1.00 90.44 285 PHE A O 1
ATOM 2364 N N . PRO A 1 286 ? -27.301 -2.482 4.716 1.00 89.62 286 PRO A N 1
ATOM 2365 C CA . PRO A 1 286 ? -26.462 -3.371 5.514 1.00 89.62 286 PRO A CA 1
ATOM 2366 C C . PRO A 1 286 ? -26.853 -3.313 6.992 1.00 89.62 286 PRO A C 1
ATOM 2368 O O . PRO A 1 286 ? -26.964 -2.232 7.573 1.00 89.62 286 PRO A O 1
ATOM 2371 N N . ILE A 1 287 ? -27.045 -4.478 7.603 1.00 89.38 287 ILE A N 1
ATOM 2372 C CA . ILE A 1 287 ? -27.525 -4.587 8.980 1.00 89.38 287 ILE A CA 1
ATOM 2373 C C . ILE A 1 287 ? -26.313 -4.493 9.915 1.00 89.38 287 ILE A C 1
ATOM 2375 O O . ILE A 1 287 ? -25.418 -5.331 9.806 1.00 89.38 287 ILE A O 1
ATOM 2379 N N . PRO A 1 288 ? -26.236 -3.508 10.826 1.00 87.44 288 PRO A N 1
ATOM 2380 C CA . PRO A 1 288 ? -25.111 -3.394 11.747 1.00 87.44 288 PRO A CA 1
ATOM 2381 C C . PRO A 1 288 ? -25.088 -4.572 12.729 1.00 87.44 288 PRO A C 1
ATOM 2383 O O . PRO A 1 288 ? -26.075 -4.878 13.398 1.00 87.44 288 PRO A O 1
ATOM 2386 N N . LEU A 1 289 ? -23.932 -5.220 12.834 1.00 82.25 289 LEU A N 1
ATOM 2387 C CA . LEU A 1 289 ? -23.635 -6.255 13.814 1.00 82.25 289 LEU A CA 1
ATOM 2388 C C . LEU A 1 289 ? -23.033 -5.585 15.046 1.00 82.25 289 LEU A C 1
ATOM 2390 O O . LEU A 1 289 ? -21.821 -5.384 15.134 1.00 82.25 289 LEU A O 1
ATOM 2394 N N . LEU A 1 290 ? -23.895 -5.221 15.993 1.00 71.75 290 LEU A N 1
ATOM 2395 C CA . LEU A 1 290 ? -23.446 -4.655 17.259 1.00 71.75 290 LEU A CA 1
ATOM 2396 C C . LEU A 1 290 ? -22.758 -5.745 18.096 1.00 71.75 290 LEU A C 1
ATOM 2398 O O . LEU A 1 290 ? -23.321 -6.839 18.253 1.00 71.75 290 LEU A O 1
ATOM 2402 N N . PRO A 1 291 ? -21.553 -5.488 18.637 1.00 62.09 291 PRO A N 1
ATOM 2403 C CA . PRO A 1 291 ? -20.914 -6.422 19.547 1.00 62.09 291 PRO A CA 1
ATOM 2404 C C . PRO A 1 291 ? -21.825 -6.638 20.761 1.00 62.09 291 PRO A C 1
ATOM 2406 O O . PRO A 1 291 ? -22.284 -5.695 21.401 1.00 62.09 291 PRO A O 1
ATOM 2409 N N . SER A 1 292 ? -22.128 -7.901 21.072 1.00 53.03 292 SER A N 1
ATOM 2410 C CA . SER A 1 292 ? -22.863 -8.224 22.295 1.00 53.03 292 SER A CA 1
ATOM 2411 C C . SER A 1 292 ? -21.949 -7.946 23.493 1.00 53.03 292 SER A C 1
ATOM 2413 O O . SER A 1 292 ? -20.862 -8.529 23.538 1.00 53.03 292 SER A O 1
ATOM 2415 N N . PRO A 1 293 ? -22.365 -7.127 24.478 1.00 51.97 293 PRO A N 1
ATOM 2416 C CA . PRO A 1 293 ? -21.515 -6.726 25.603 1.00 51.97 293 PRO A CA 1
ATOM 2417 C C . PRO A 1 293 ? -21.100 -7.875 26.547 1.00 51.97 293 PRO A C 1
ATOM 2419 O O . PRO A 1 293 ? -20.386 -7.638 27.516 1.00 51.97 293 PRO A O 1
ATOM 2422 N N . HIS A 1 294 ? -21.520 -9.125 26.297 1.00 45.94 294 HIS A N 1
ATOM 2423 C CA . HIS A 1 294 ? -21.422 -10.222 27.270 1.00 45.94 294 HIS A CA 1
ATOM 2424 C C . HIS A 1 294 ? -20.946 -11.570 26.698 1.00 45.94 294 HIS A C 1
ATOM 2426 O O . HIS A 1 294 ? -21.387 -12.621 27.158 1.00 45.94 294 HIS A O 1
ATOM 2432 N N . LYS A 1 295 ? -20.059 -11.582 25.693 1.00 45.31 295 LYS A N 1
ATOM 2433 C CA . LYS A 1 295 ? -19.616 -12.842 25.056 1.00 45.31 295 LYS A CA 1
ATOM 2434 C C . LYS A 1 295 ? -18.364 -13.519 25.620 1.00 45.31 295 LYS A C 1
ATOM 2436 O O . LYS A 1 295 ? -17.988 -14.553 25.082 1.00 45.31 295 LYS A O 1
ATOM 2441 N N . ASP A 1 296 ? -17.806 -13.045 26.730 1.00 48.00 296 ASP A N 1
ATOM 2442 C CA . ASP A 1 296 ? -16.790 -13.802 27.469 1.00 48.00 296 ASP A CA 1
ATOM 2443 C C . ASP A 1 296 ? -17.378 -14.319 28.785 1.00 48.00 296 ASP A C 1
ATOM 2445 O O . ASP A 1 296 ? -17.234 -13.721 29.847 1.00 48.00 296 ASP A O 1
ATOM 2449 N N . ALA A 1 297 ? -18.045 -15.474 28.711 1.00 47.12 297 ALA A N 1
ATOM 2450 C CA . ALA A 1 297 ? -18.421 -16.286 29.869 1.00 47.12 297 ALA A CA 1
ATOM 2451 C C . ALA A 1 297 ? -17.183 -16.985 30.470 1.00 47.12 297 ALA A C 1
ATOM 2453 O O . ALA A 1 297 ? -17.126 -18.207 30.591 1.00 47.12 297 ALA A O 1
ATOM 2454 N N . GLN A 1 298 ? -16.156 -16.205 30.801 1.00 56.53 298 GLN A N 1
ATOM 2455 C CA . GLN A 1 298 ? -15.103 -16.619 31.719 1.00 56.53 298 GLN A CA 1
ATOM 2456 C C . GLN A 1 298 ? -15.475 -16.115 33.116 1.00 56.53 298 GLN A C 1
ATOM 2458 O O . GLN A 1 298 ? -16.076 -15.056 33.260 1.00 56.53 298 GLN A O 1
ATOM 2463 N N . GLU A 1 299 ? -15.157 -16.889 34.149 1.00 68.69 299 GLU A N 1
ATOM 2464 C CA . GLU A 1 299 ? -15.487 -16.576 35.542 1.00 68.69 299 GLU A CA 1
ATOM 2465 C C . GLU A 1 299 ? -14.765 -15.281 35.975 1.00 68.69 299 GLU A C 1
ATOM 2467 O O . GLU A 1 299 ? -13.571 -15.289 36.287 1.00 68.69 299 GLU A O 1
ATOM 2472 N N . ILE A 1 300 ? -15.470 -14.145 35.912 1.00 76.44 300 ILE A N 1
ATOM 2473 C CA . ILE A 1 300 ? -14.935 -12.828 36.277 1.00 76.44 300 ILE A CA 1
ATOM 2474 C C . ILE A 1 300 ? -14.717 -12.804 37.789 1.00 76.44 300 ILE A C 1
ATOM 2476 O O . ILE A 1 300 ? -15.647 -13.016 38.567 1.00 76.44 300 ILE A O 1
ATOM 2480 N N . LYS A 1 301 ? -13.482 -12.524 38.208 1.00 81.69 301 LYS A N 1
ATOM 2481 C CA . LYS A 1 301 ? -13.125 -12.325 39.614 1.00 81.69 301 LYS A CA 1
ATOM 2482 C C . LYS A 1 301 ? -13.075 -10.834 39.915 1.00 81.69 301 LYS A C 1
ATOM 2484 O O . LYS A 1 301 ? -12.526 -10.054 39.138 1.00 81.69 301 LYS A O 1
ATOM 2489 N N . GLU A 1 302 ? -13.625 -10.452 41.062 1.00 87.56 302 GLU A N 1
ATOM 2490 C CA . GLU A 1 302 ? -13.687 -9.067 41.529 1.00 87.56 302 GLU A CA 1
ATOM 2491 C C . GLU A 1 302 ? -12.981 -8.939 42.881 1.00 87.56 302 GLU A C 1
ATOM 2493 O O . GLU A 1 302 ? -13.116 -9.798 43.755 1.00 87.56 302 GLU A O 1
ATOM 2498 N N . ILE A 1 303 ? -12.196 -7.875 43.045 1.00 87.75 303 ILE A N 1
ATOM 2499 C CA . ILE A 1 303 ? -11.557 -7.513 44.312 1.00 87.75 303 ILE A CA 1
ATOM 2500 C C . ILE A 1 303 ? -11.856 -6.044 44.571 1.00 87.75 303 ILE A C 1
ATOM 2502 O O . ILE A 1 303 ? -11.587 -5.217 43.704 1.00 87.75 303 ILE A O 1
ATOM 2506 N N . ILE A 1 304 ? -12.371 -5.721 45.758 1.00 87.69 304 ILE A N 1
ATOM 2507 C CA . ILE A 1 304 ? -12.637 -4.348 46.200 1.00 87.69 304 ILE A CA 1
ATOM 2508 C C . ILE A 1 304 ? -12.052 -4.162 47.603 1.00 87.69 304 ILE A C 1
ATOM 2510 O O . ILE A 1 304 ? -12.310 -4.963 48.499 1.00 87.69 304 ILE A O 1
ATOM 2514 N N . ASP A 1 305 ? -11.290 -3.088 47.799 1.00 86.81 305 ASP A N 1
ATOM 2515 C CA . ASP A 1 305 ? -10.784 -2.643 49.097 1.00 86.81 305 ASP A CA 1
ATOM 2516 C C . ASP A 1 305 ? -10.943 -1.120 49.236 1.00 86.81 305 ASP A C 1
ATOM 2518 O O . ASP A 1 305 ? -10.155 -0.323 48.723 1.00 86.81 305 ASP A O 1
ATOM 2522 N N . LEU A 1 306 ? -11.972 -0.713 49.984 1.00 81.06 306 LEU A N 1
ATOM 2523 C CA . LEU A 1 306 ? -12.285 0.695 50.255 1.00 81.06 306 LEU A CA 1
ATOM 2524 C C . LEU A 1 306 ? -11.277 1.357 51.210 1.00 81.06 306 LEU A C 1
ATOM 2526 O O . LEU A 1 306 ? -11.154 2.585 51.244 1.00 81.06 306 LEU A O 1
ATOM 2530 N N . THR A 1 307 ? -10.543 0.555 51.983 1.00 81.00 307 THR A N 1
ATOM 2531 C CA . THR A 1 307 ? -9.585 1.024 52.993 1.00 81.00 307 THR A CA 1
ATOM 2532 C C . THR A 1 307 ? -8.168 1.177 52.449 1.00 81.00 307 THR A C 1
ATOM 2534 O O . THR A 1 307 ? -7.273 1.632 53.171 1.00 81.00 307 THR A O 1
ATOM 2537 N N . VAL A 1 308 ? -7.952 0.859 51.167 1.00 81.69 308 VAL A N 1
ATOM 2538 C CA . VAL A 1 308 ? -6.627 0.905 50.559 1.00 81.69 308 VAL A CA 1
ATOM 2539 C C . VAL A 1 308 ? -6.061 2.331 50.570 1.00 81.69 308 VAL A C 1
ATOM 2541 O O . VAL A 1 308 ? -6.720 3.313 50.190 1.00 81.69 308 VAL A O 1
ATOM 2544 N N . LYS A 1 309 ? -4.812 2.446 51.036 1.00 81.00 309 LYS A N 1
ATOM 2545 C CA . LYS A 1 309 ? -4.039 3.693 51.009 1.00 81.00 309 LYS A CA 1
ATOM 2546 C C . LYS A 1 309 ? -3.421 3.894 49.631 1.00 81.00 309 LYS A C 1
ATOM 2548 O O . LYS A 1 309 ? -3.025 2.931 48.978 1.00 81.00 309 LYS A O 1
ATOM 2553 N N . THR A 1 310 ? -3.279 5.153 49.230 1.00 78.00 310 THR A N 1
ATOM 2554 C CA . THR A 1 310 ? -2.635 5.510 47.966 1.00 78.00 310 THR A CA 1
ATOM 2555 C C . THR A 1 310 ? -1.184 5.034 47.959 1.00 78.00 310 THR A C 1
ATOM 2557 O O . THR A 1 310 ? -0.391 5.377 48.840 1.00 78.00 310 THR A O 1
ATOM 2560 N N . LYS A 1 311 ? -0.837 4.223 46.964 1.00 75.81 311 LYS A N 1
ATOM 2561 C CA . LYS A 1 311 ? 0.518 3.742 46.727 1.00 75.81 311 LYS A CA 1
ATOM 2562 C C . LYS A 1 311 ? 1.333 4.824 46.035 1.00 75.81 311 LYS A C 1
ATOM 2564 O O . LYS A 1 311 ? 0.845 5.542 45.169 1.00 75.81 311 LYS A O 1
ATOM 2569 N N . LYS A 1 312 ? 2.614 4.890 46.395 1.00 62.78 312 LYS A N 1
ATOM 2570 C CA . LYS A 1 312 ? 3.596 5.742 45.714 1.00 62.78 312 LYS A CA 1
ATOM 2571 C C . LYS A 1 312 ? 4.214 5.063 44.482 1.00 62.78 312 LYS A C 1
ATOM 2573 O O . LYS A 1 312 ? 4.755 5.759 43.637 1.00 62.78 312 LYS A O 1
ATOM 2578 N N . TYR A 1 313 ? 4.140 3.731 44.393 1.00 59.34 313 TYR A N 1
ATOM 2579 C CA . TYR A 1 313 ? 4.707 2.925 43.306 1.00 59.34 313 TYR A CA 1
ATOM 2580 C C . TYR A 1 313 ? 3.854 1.674 43.055 1.00 59.34 313 TYR A C 1
ATOM 2582 O O . TYR A 1 313 ? 3.270 1.134 43.998 1.00 59.34 313 TYR A O 1
ATOM 2590 N N . ILE A 1 314 ? 3.812 1.217 41.799 1.00 56.91 314 ILE A N 1
ATOM 2591 C CA . ILE A 1 314 ? 3.035 0.042 41.369 1.00 56.91 314 ILE A CA 1
ATOM 2592 C C . ILE A 1 314 ? 3.826 -1.261 41.582 1.00 56.91 314 ILE A C 1
ATOM 2594 O O . ILE A 1 314 ? 3.258 -2.251 42.030 1.00 56.91 314 ILE A O 1
ATOM 2598 N N . THR A 1 315 ? 5.145 -1.260 41.348 1.00 55.38 315 THR A N 1
ATOM 2599 C CA . THR A 1 315 ? 6.003 -2.450 41.499 1.00 55.38 315 THR A CA 1
ATOM 2600 C C . THR A 1 315 ? 6.826 -2.428 42.794 1.00 55.38 315 THR A C 1
ATOM 2602 O O . THR A 1 315 ? 7.192 -1.374 43.315 1.00 55.38 315 THR A O 1
ATOM 2605 N N . LYS A 1 316 ? 7.159 -3.619 43.318 1.00 50.81 316 LYS A N 1
ATOM 2606 C CA . LYS A 1 316 ? 8.027 -3.805 44.503 1.00 50.81 316 LYS A CA 1
ATOM 2607 C C . LYS A 1 316 ? 9.528 -3.660 44.216 1.00 50.81 316 LYS A C 1
ATOM 2609 O O . LYS A 1 316 ? 10.329 -3.850 45.131 1.00 50.81 316 LYS A O 1
ATOM 2614 N N . ILE A 1 317 ? 9.933 -3.380 42.973 1.00 48.56 317 ILE A N 1
ATOM 2615 C CA . ILE A 1 317 ? 11.350 -3.353 42.587 1.00 48.56 317 ILE A CA 1
ATOM 2616 C C . ILE A 1 317 ? 12.018 -2.137 43.251 1.00 48.56 317 ILE A C 1
ATOM 2618 O O . ILE A 1 317 ? 11.674 -0.998 42.924 1.00 48.56 317 ILE A O 1
ATOM 2622 N N . PRO A 1 318 ? 12.975 -2.332 44.178 1.00 44.53 318 PRO A N 1
ATOM 2623 C CA . PRO A 1 318 ? 13.683 -1.220 44.788 1.00 44.53 318 PRO A CA 1
ATOM 2624 C C . PRO A 1 318 ? 14.558 -0.547 43.730 1.00 44.53 318 PRO A C 1
ATOM 2626 O O . PRO A 1 318 ? 15.263 -1.220 42.975 1.00 44.53 318 PRO A O 1
ATOM 2629 N N . ARG A 1 319 ? 14.552 0.791 43.700 1.00 49.91 319 ARG A N 1
ATOM 2630 C CA . ARG A 1 319 ? 15.492 1.584 42.895 1.00 49.91 319 ARG A CA 1
ATOM 2631 C C . ARG A 1 319 ? 16.919 1.079 43.122 1.00 49.91 319 ARG A C 1
ATOM 2633 O O . ARG A 1 319 ? 17.379 1.009 44.261 1.00 49.91 319 ARG A O 1
ATOM 2640 N N . ASN A 1 320 ? 17.636 0.764 42.045 1.00 44.53 320 ASN A N 1
ATOM 2641 C CA . ASN A 1 320 ? 19.048 0.418 42.142 1.00 44.53 320 ASN A CA 1
ATOM 2642 C C . ASN A 1 320 ? 19.828 1.677 42.566 1.00 44.53 320 ASN A C 1
ATOM 2644 O O . ASN A 1 320 ? 19.953 2.637 41.804 1.00 44.53 320 ASN A O 1
ATOM 2648 N N . SER A 1 321 ? 20.331 1.680 43.803 1.00 49.44 321 SER A N 1
ATOM 2649 C CA . SER A 1 321 ? 21.015 2.806 44.465 1.00 49.44 321 SER A CA 1
ATOM 2650 C C . SER A 1 321 ? 22.225 3.347 43.693 1.00 49.44 321 SER A C 1
ATOM 2652 O O . SER A 1 321 ? 22.671 4.469 43.938 1.00 49.44 321 SER A O 1
ATOM 2654 N N . LYS A 1 322 ? 22.731 2.583 42.719 1.00 44.25 322 LYS A N 1
ATOM 2655 C CA . LYS A 1 322 ? 23.841 2.960 41.843 1.00 44.25 322 LYS A CA 1
ATOM 2656 C C . LYS A 1 322 ? 23.531 4.175 40.953 1.00 44.25 322 LYS A C 1
ATOM 2658 O O . LYS A 1 322 ? 24.434 4.965 40.711 1.00 44.25 322 LYS A O 1
ATOM 2663 N N . PHE A 1 323 ? 22.276 4.365 40.533 1.00 46.53 323 PHE A N 1
ATOM 2664 C CA . PHE A 1 323 ? 21.871 5.490 39.668 1.00 46.53 323 PHE A CA 1
ATOM 2665 C C . PHE A 1 323 ? 21.547 6.779 40.433 1.00 46.53 323 PHE A C 1
ATOM 2667 O O . PHE A 1 323 ? 21.532 7.846 39.839 1.00 46.53 323 PHE A O 1
ATOM 2674 N N . ILE A 1 324 ? 21.332 6.702 41.750 1.00 48.59 324 ILE A N 1
ATOM 2675 C CA . ILE A 1 324 ? 21.123 7.884 42.607 1.00 48.59 324 ILE A CA 1
ATOM 2676 C C . ILE A 1 324 ? 22.468 8.556 42.943 1.00 48.59 324 ILE A C 1
ATOM 2678 O O . ILE A 1 324 ? 22.519 9.761 43.164 1.00 48.59 324 ILE A O 1
ATOM 2682 N N . LYS A 1 325 ? 23.568 7.784 42.967 1.00 46.97 325 LYS A N 1
ATOM 2683 C CA . LYS A 1 325 ? 24.925 8.286 43.255 1.00 46.97 325 LYS A CA 1
ATOM 2684 C C . LYS A 1 325 ? 25.577 9.049 42.098 1.00 46.97 325 LYS A C 1
ATOM 2686 O O . LYS A 1 325 ? 26.477 9.839 42.357 1.00 46.97 325 LYS A O 1
ATOM 2691 N N . ALA A 1 326 ? 25.163 8.799 40.857 1.00 49.28 326 ALA A N 1
ATOM 2692 C CA . ALA A 1 326 ? 25.574 9.587 39.701 1.00 49.28 326 ALA A CA 1
ATOM 2693 C C . ALA A 1 326 ? 24.579 10.743 39.574 1.00 49.28 326 ALA A C 1
ATOM 2695 O O . ALA A 1 326 ? 23.447 10.519 39.154 1.00 49.28 326 ALA A O 1
ATOM 2696 N N . GLY A 1 327 ? 24.955 11.928 40.058 1.00 45.34 327 GLY A N 1
ATOM 2697 C CA . GLY A 1 327 ? 24.074 13.090 40.170 1.00 45.34 327 GLY A CA 1
ATOM 2698 C C . GLY A 1 327 ? 23.187 13.294 38.937 1.00 45.34 327 GLY A C 1
ATOM 2699 O O . GLY A 1 327 ? 23.646 13.245 37.798 1.00 45.34 327 GLY A O 1
ATOM 2700 N N . LEU A 1 328 ? 21.897 13.529 39.189 1.00 47.31 328 LEU A N 1
ATOM 2701 C CA . LEU A 1 328 ? 20.849 13.772 38.186 1.00 47.31 328 LEU A CA 1
ATOM 2702 C C . LEU A 1 328 ? 21.161 14.946 37.239 1.00 47.31 328 LEU A C 1
ATOM 2704 O O . LEU A 1 328 ? 20.555 15.041 36.173 1.00 47.31 328 LEU A O 1
ATOM 2708 N N . ASP A 1 329 ? 22.122 15.790 37.605 1.00 49.84 329 ASP A N 1
ATOM 2709 C CA . ASP A 1 329 ? 22.551 16.969 36.857 1.00 49.84 329 ASP A CA 1
ATOM 2710 C C . ASP A 1 329 ? 23.447 16.625 35.648 1.00 49.84 329 ASP A C 1
ATOM 2712 O O . ASP A 1 329 ? 23.618 17.450 34.752 1.00 49.84 329 ASP A O 1
ATOM 2716 N N . GLU A 1 330 ? 23.985 15.399 35.566 1.00 50.50 330 GLU A N 1
ATOM 2717 C CA . GLU A 1 330 ? 24.928 15.002 34.505 1.00 50.50 330 GLU A CA 1
ATOM 2718 C C . GLU A 1 330 ? 24.269 14.293 33.302 1.00 50.50 330 GLU A C 1
ATOM 2720 O O . GLU A 1 330 ? 24.900 14.113 32.260 1.00 50.50 330 GLU A O 1
ATOM 2725 N N . ILE A 1 331 ? 22.983 13.921 33.382 1.00 53.88 331 ILE A N 1
ATOM 2726 C CA . ILE A 1 331 ? 22.280 13.174 32.315 1.00 53.88 331 ILE A CA 1
ATOM 2727 C C . ILE A 1 331 ? 21.385 14.114 31.487 1.00 53.88 331 ILE A C 1
ATOM 2729 O O . ILE A 1 331 ? 20.170 13.941 31.365 1.00 53.88 331 ILE A O 1
ATOM 2733 N N . LEU A 1 332 ? 21.998 15.129 30.878 1.00 50.66 332 LEU A N 1
ATOM 2734 C CA . LEU A 1 332 ? 21.303 16.103 30.022 1.00 50.66 332 LEU A CA 1
ATOM 2735 C C . LEU A 1 332 ? 20.973 15.559 28.617 1.00 50.66 332 LEU A C 1
ATOM 2737 O O . LEU A 1 332 ? 20.149 16.141 27.914 1.00 50.66 332 LEU A O 1
ATOM 2741 N N . MET A 1 333 ? 21.560 14.425 28.213 1.00 49.12 333 MET A N 1
ATOM 2742 C CA . MET A 1 333 ? 21.475 13.904 26.834 1.00 49.12 333 MET A CA 1
ATOM 2743 C C . MET A 1 333 ? 20.569 12.675 26.651 1.00 49.12 333 MET A C 1
ATOM 2745 O O . MET A 1 333 ? 20.452 12.159 25.541 1.00 49.12 333 MET A O 1
ATOM 2749 N N . ALA A 1 334 ? 19.911 12.185 27.705 1.00 52.09 334 ALA A N 1
ATOM 2750 C CA . ALA A 1 334 ? 18.962 11.081 27.566 1.00 52.09 334 ALA A CA 1
ATOM 2751 C C . ALA A 1 334 ? 17.590 11.591 27.094 1.00 52.09 334 ALA A C 1
ATOM 2753 O O . ALA A 1 334 ? 17.079 12.599 27.589 1.00 52.09 334 ALA A O 1
ATOM 2754 N N . SER A 1 335 ? 16.967 10.866 26.161 1.00 49.28 335 SER A N 1
ATOM 2755 C CA . SER A 1 335 ? 15.574 11.111 25.776 1.00 49.28 335 SER A CA 1
ATOM 2756 C C . SER A 1 335 ? 14.650 10.991 27.002 1.00 49.28 335 SER A C 1
ATOM 2758 O O . SER A 1 335 ? 15.000 10.297 27.964 1.00 49.28 335 SER A O 1
ATOM 2760 N N . PRO A 1 336 ? 13.457 11.620 27.000 1.00 51.12 336 PRO A N 1
ATOM 2761 C CA . PRO A 1 336 ? 12.507 11.506 28.108 1.00 51.12 336 PRO A CA 1
ATOM 2762 C C . PRO A 1 336 ? 12.256 10.049 28.535 1.00 51.12 336 PRO A C 1
ATOM 2764 O O . PRO A 1 336 ? 12.323 9.746 29.721 1.00 51.12 336 PRO A O 1
ATOM 2767 N N . ALA A 1 337 ? 12.114 9.130 27.573 1.00 48.44 337 ALA A N 1
ATOM 2768 C CA . ALA A 1 337 ? 11.958 7.695 27.824 1.00 48.44 337 ALA A CA 1
ATOM 2769 C C . ALA A 1 337 ? 13.199 7.037 28.466 1.00 48.44 337 ALA A C 1
ATOM 2771 O O . ALA A 1 337 ? 13.064 6.175 29.332 1.00 48.44 337 ALA A O 1
ATOM 2772 N N . GLY A 1 338 ? 14.410 7.464 28.085 1.00 49.75 338 GLY A N 1
ATOM 2773 C CA . GLY A 1 338 ? 15.659 6.997 28.695 1.00 49.75 338 GLY A CA 1
ATOM 2774 C C . GLY A 1 338 ? 15.803 7.425 30.157 1.00 49.75 338 GLY A C 1
ATOM 2775 O O . GLY A 1 338 ? 16.321 6.662 30.968 1.00 49.75 338 GLY A O 1
ATOM 2776 N N . ARG A 1 339 ? 15.281 8.603 30.524 1.00 54.62 339 ARG A N 1
ATOM 2777 C CA . ARG A 1 339 ? 15.216 9.042 31.928 1.00 54.62 339 ARG A CA 1
ATOM 2778 C C . ARG A 1 339 ? 14.214 8.215 32.737 1.00 54.62 339 ARG A C 1
ATOM 2780 O O . ARG A 1 339 ? 14.567 7.771 33.826 1.00 54.62 339 ARG A O 1
ATOM 2787 N N . VAL A 1 340 ? 13.031 7.922 32.187 1.00 52.00 340 VAL A N 1
ATOM 2788 C CA . VAL A 1 340 ? 12.000 7.098 32.857 1.00 52.00 340 VAL A CA 1
ATOM 2789 C C . VAL A 1 340 ? 12.490 5.672 33.140 1.00 52.00 340 VAL A C 1
ATOM 2791 O O . VAL A 1 340 ? 12.304 5.168 34.245 1.00 52.00 340 VAL A O 1
ATOM 2794 N N . ALA A 1 341 ? 13.191 5.040 32.195 1.00 48.41 341 ALA A N 1
ATOM 2795 C CA . ALA A 1 341 ? 13.743 3.693 32.385 1.00 48.41 341 ALA A CA 1
ATOM 2796 C C . ALA A 1 341 ? 14.790 3.613 33.517 1.00 48.41 341 ALA A C 1
ATOM 2798 O O . ALA A 1 341 ? 14.923 2.577 34.166 1.00 48.41 341 ALA A O 1
ATOM 2799 N N . VAL A 1 342 ? 15.521 4.705 33.771 1.00 49.62 342 VAL A N 1
ATOM 2800 C CA . VAL A 1 342 ? 16.532 4.797 34.840 1.00 49.62 342 VAL A CA 1
ATOM 2801 C C . VAL A 1 342 ? 15.910 5.211 36.181 1.00 49.62 342 VAL A C 1
ATOM 2803 O O . VAL A 1 342 ? 16.343 4.752 37.237 1.00 49.62 342 VAL A O 1
ATOM 2806 N N . GLN A 1 343 ? 14.886 6.067 36.158 1.00 49.03 343 GLN A N 1
ATOM 2807 C CA . GLN A 1 343 ? 14.233 6.615 37.354 1.00 49.03 343 GLN A CA 1
ATOM 2808 C C . GLN A 1 343 ? 13.150 5.689 37.945 1.00 49.03 343 GLN A C 1
ATOM 2810 O O . GLN A 1 343 ? 12.796 5.829 39.127 1.00 49.03 343 GLN A O 1
ATOM 2815 N N . GLY A 1 344 ? 12.644 4.748 37.136 1.00 46.62 344 GLY A N 1
ATOM 2816 C CA . GLY A 1 344 ? 11.308 4.181 37.310 1.00 46.62 344 GLY A CA 1
ATOM 2817 C C . GLY A 1 344 ? 10.242 5.224 36.957 1.00 46.62 344 GLY A C 1
ATOM 2818 O O . GLY A 1 344 ? 10.520 6.425 36.972 1.00 46.62 344 GLY A O 1
ATOM 2819 N N . GLU A 1 345 ? 9.024 4.787 36.636 1.00 41.00 345 GLU A N 1
ATOM 2820 C CA . GLU A 1 345 ? 7.903 5.711 36.443 1.00 41.00 345 GLU A CA 1
ATOM 2821 C C . GLU A 1 345 ? 7.723 6.576 37.700 1.00 41.00 345 GLU A C 1
ATOM 2823 O O . GLU A 1 345 ? 7.473 6.077 38.800 1.00 41.00 345 GLU A O 1
ATOM 2828 N N . TYR A 1 346 ? 7.920 7.884 37.543 1.00 39.72 346 TYR A N 1
ATOM 2829 C CA . TYR A 1 346 ? 7.400 8.864 38.484 1.00 39.72 346 TYR A CA 1
ATOM 2830 C C . TYR A 1 346 ? 5.907 9.027 38.180 1.00 39.72 346 TYR A C 1
ATOM 2832 O O . TYR A 1 346 ? 5.554 9.300 37.035 1.00 39.72 346 TYR A O 1
ATOM 2840 N N . ILE A 1 347 ? 5.068 8.831 39.202 1.00 36.34 347 ILE A N 1
ATOM 2841 C CA . ILE A 1 347 ? 3.638 9.186 39.200 1.00 36.34 347 ILE A CA 1
ATOM 2842 C C . ILE A 1 347 ? 3.486 10.706 39.256 1.00 36.34 347 ILE A C 1
ATOM 2844 O O . ILE A 1 347 ? 4.228 11.325 40.058 1.00 36.34 347 ILE A O 1
#

Radius of gyration: 28.84 Å; chains: 1; bounding box: 71×45×80 Å